Protein 4LKR (pdb70)

Solvent-accessible surface area: 11046 Å² total

Sequence (223 aa):
TAHINAQPTDFAETVIPGDPLRAKYIAETYLTDAVEVTNVRNLGYTGYYQGQRISVGHGGISSVLYGHELINFFGVKRIIRIGSLGATQQHVERDVILAQAAGTDSPTNAKRSSGYHATSATFSLLHKAYTKANEKGISVKVGNVFSGDLYYDPDEDIPALERFGVLGIDEVAGLYGLAHQQGIESLAILTVSDHCLTGEETTAQERQLSFNNIELALETALN

CATH classification: 3.40.50.1580

Foldseek 3Di:
DQAWQADQAFFDLEEEEADQVVQVVCQVPAFAPWDFGGARVHTKTWGDHPRHIYMYHLNQLVSLVVVVCCVPRRVHFEYEYEYAFAFLEPPDDLEKEWAQWEEEPDCVLCVLVVNDDTFGADVLLSVQLVVVCVVVVRHYDYYYEYEYRDPPDPDPPSVVCNVVPHGGYHSPSSNRSSCVSSVHGYIYMYHYPAHPVPRDDDDVVSVVSSVVSSVSVVSSPDD

Radius of gyration: 16.71 Å; Cα contacts (8 Å, |Δi|>4): 478; chains: 1; bounding box: 38×43×44 Å

Structure (mmCIF, N/CA/C/O backbone):
data_4LKR
#
_entry.id   4LKR
#
_cell.length_a   153.641
_cell.length_b   153.641
_cell.length_c   52.704
_cell.angle_alpha   90.000
_cell.angle_beta   90.000
_cell.angle_gamma   120.000
#
_symmetry.space_group_name_H-M   'P 63 2 2'
#
loop_
_entity.id
_entity.type
_entity.pdbx_description
1 polymer 'Purine nucleoside phosphorylase DeoD-type'
2 water water
#
loop_
_atom_site.group_PDB
_atom_site.id
_atom_site.type_symbol
_atom_site.label_atom_id
_atom_site.label_alt_id
_atom_site.label_comp_id
_atom_site.label_asym_id
_atom_site.label_entity_id
_atom_site.label_seq_id
_atom_site.pdbx_PDB_ins_code
_atom_site.Cartn_x
_atom_site.Cartn_y
_atom_site.Cartn_z
_atom_site.occupancy
_atom_site.B_iso_or_equiv
_atom_site.auth_seq_id
_atom_site.auth_comp_id
_atom_site.auth_asym_id
_atom_site.auth_atom_id
_atom_site.pdbx_PDB_model_num
ATOM 1 N N . THR A 1 24 ? -0.388 118.060 -30.454 1.00 122.45 2 THR A N 1
ATOM 2 C CA . THR A 1 24 ? 0.415 118.436 -29.248 1.00 112.23 2 THR A CA 1
ATOM 3 C C . THR A 1 24 ? -0.329 119.444 -28.351 1.00 99.44 2 THR A C 1
ATOM 4 O O . THR A 1 24 ? 0.168 120.533 -28.058 1.00 101.40 2 THR A O 1
ATOM 8 N N . ALA A 1 25 ? -1.519 119.057 -27.902 1.00 89.50 3 ALA A N 1
ATOM 9 C CA . ALA A 1 25 ? -2.410 119.966 -27.177 1.00 79.73 3 ALA A CA 1
ATOM 10 C C . ALA A 1 25 ? -1.882 120.394 -25.798 1.00 70.66 3 ALA A C 1
ATOM 11 O O . ALA A 1 25 ? -2.567 121.119 -25.064 1.00 73.96 3 ALA A O 1
ATOM 13 N N . HIS A 1 26 ? -0.670 119.968 -25.448 1.00 54.76 4 HIS A N 1
ATOM 14 C CA . HIS A 1 26 ? -0.208 120.132 -24.069 1.00 44.22 4 HIS A CA 1
ATOM 15 C C . HIS A 1 26 ? 0.966 121.070 -23.917 1.00 40.15 4 HIS A C 1
ATOM 16 O O . HIS A 1 26 ? 1.286 121.498 -22.805 1.00 35.73 4 HIS A O 1
ATOM 23 N N . ILE A 1 27 ? 1.608 121.385 -25.040 1.00 39.23 5 ILE A N 1
ATOM 24 C CA . ILE A 1 27 ? 2.698 122.350 -25.054 1.00 38.53 5 ILE A CA 1
ATOM 25 C C . ILE A 1 27 ? 2.382 123.344 -26.160 1.00 40.41 5 ILE A C 1
ATOM 26 O O . ILE A 1 27 ? 2.153 122.939 -27.292 1.00 44.00 5 ILE A O 1
ATOM 31 N N . ASN A 1 28 ? 2.329 124.634 -25.831 1.00 39.72 6 ASN A N 1
ATOM 32 C CA . ASN A 1 28 ? 2.030 125.654 -26.839 1.00 38.16 6 ASN A CA 1
ATOM 33 C C . ASN A 1 28 ? 3.256 126.454 -27.250 1.00 38.34 6 ASN A C 1
ATOM 34 O O . ASN A 1 28 ? 3.177 127.650 -27.452 1.00 39.89 6 ASN A O 1
ATOM 39 N N . ALA A 1 29 ? 4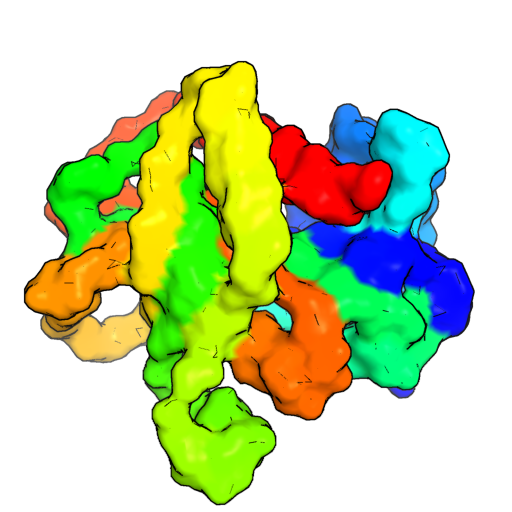.396 125.782 -27.362 1.00 37.97 7 ALA A N 1
ATOM 40 C CA . ALA A 1 29 ? 5.575 126.383 -27.969 1.00 35.56 7 ALA A CA 1
ATOM 41 C C . ALA A 1 29 ? 5.553 126.184 -29.491 1.00 36.91 7 ALA A C 1
ATOM 42 O O . ALA A 1 29 ? 4.725 125.443 -30.015 1.00 37.00 7 ALA A O 1
ATOM 44 N N . GLN A 1 30 ? 6.466 126.873 -30.170 1.00 38.24 8 GLN A N 1
ATOM 45 C CA . GLN A 1 30 ? 6.804 126.646 -31.559 1.00 42.94 8 GLN A CA 1
ATOM 46 C C . GLN A 1 30 ? 7.786 125.482 -31.599 1.00 41.95 8 GLN A C 1
ATOM 47 O O . GLN A 1 30 ? 8.506 125.274 -30.623 1.00 40.13 8 GLN A O 1
ATOM 53 N N . PRO A 1 31 ? 7.838 124.738 -32.726 1.00 41.85 9 PRO A N 1
ATOM 54 C CA . PRO A 1 31 ? 8.677 123.543 -32.888 1.00 41.13 9 PRO A CA 1
ATOM 55 C C . PRO A 1 31 ? 10.156 123.700 -32.498 1.00 41.37 9 PRO A C 1
ATOM 56 O O . PRO A 1 31 ? 10.728 122.778 -31.919 1.00 43.63 9 PRO A O 1
ATOM 60 N N . THR A 1 32 ? 10.762 124.845 -32.797 1.00 37.88 10 THR A N 1
ATOM 61 C CA . THR A 1 32 ? 12.165 125.101 -32.460 1.00 36.27 10 THR A CA 1
ATOM 62 C C . THR A 1 32 ? 12.395 125.741 -31.065 1.00 38.26 10 THR A C 1
ATOM 63 O O . THR A 1 32 ? 13.522 126.070 -30.720 1.00 42.01 10 THR A O 1
ATOM 67 N N . ASP A 1 33 ? 11.356 125.899 -30.251 1.00 36.69 11 ASP A N 1
ATOM 68 C CA . ASP A 1 33 ? 11.475 126.680 -29.008 1.00 38.21 11 ASP A CA 1
ATOM 69 C C . ASP A 1 33 ? 12.252 126.045 -27.848 1.00 39.13 11 ASP A C 1
ATOM 70 O O . ASP A 1 33 ? 12.495 126.710 -26.841 1.00 38.79 11 ASP A O 1
ATOM 75 N N . PHE A 1 34 ? 12.626 124.773 -27.972 1.00 38.20 12 PHE A N 1
ATOM 76 C CA . PHE A 1 34 ? 13.336 124.087 -26.899 1.00 36.97 12 PHE A CA 1
ATOM 77 C C . PHE A 1 34 ? 14.786 123.797 -27.243 1.00 36.91 12 PHE A C 1
ATOM 78 O O . PHE A 1 34 ? 15.119 123.559 -28.409 1.00 37.56 12 PHE A O 1
ATOM 86 N N . ALA A 1 35 ? 15.643 123.820 -26.222 1.00 36.03 13 ALA A N 1
ATOM 87 C CA . ALA A 1 35 ? 17.014 123.329 -26.357 1.00 36.42 13 ALA A CA 1
ATOM 88 C C . ALA A 1 35 ? 16.978 121.804 -26.436 1.00 38.44 13 ALA A C 1
ATOM 89 O O . ALA A 1 35 ? 15.950 121.195 -26.145 1.00 38.28 13 ALA A O 1
ATOM 91 N N . GLU A 1 36 ? 18.080 121.178 -26.840 1.00 40.27 14 GLU A N 1
ATOM 92 C CA . GLU A 1 36 ? 18.110 119.721 -26.938 1.00 40.67 14 GLU A CA 1
ATOM 93 C C . GLU A 1 36 ? 18.094 119.037 -25.578 1.00 37.75 14 GLU A C 1
ATOM 94 O O . GLU A 1 36 ? 17.713 117.870 -25.466 1.00 37.57 14 GLU A O 1
ATOM 100 N N . THR A 1 37 ? 18.493 119.767 -24.545 1.00 35.46 15 THR A N 1
ATOM 101 C CA . THR A 1 37 ? 18.323 119.290 -23.194 1.00 35.20 15 THR A CA 1
ATOM 102 C C . THR A 1 37 ? 17.229 120.106 -22.520 1.00 36.94 15 THR A C 1
ATOM 103 O O . THR A 1 37 ? 17.172 121.335 -22.668 1.00 39.59 15 THR A O 1
ATOM 107 N N . VAL A 1 38 ? 16.362 119.411 -21.793 1.00 33.92 16 VAL A N 1
ATOM 108 C CA . VAL A 1 38 ? 15.397 120.061 -20.922 1.00 33.50 16 VAL A CA 1
ATOM 109 C C . VAL A 1 38 ? 15.550 119.558 -19.489 1.00 34.63 16 VAL A C 1
ATOM 110 O O . VAL A 1 38 ? 15.477 118.347 -19.215 1.00 34.69 16 VAL A O 1
ATOM 114 N N . ILE A 1 39 ? 15.777 120.495 -18.581 1.00 34.35 17 ILE A N 1
ATOM 115 C CA . ILE A 1 39 ? 15.793 120.189 -17.171 1.00 35.32 17 ILE A CA 1
ATOM 116 C C . ILE A 1 39 ? 14.349 120.301 -16.680 1.00 37.90 17 ILE A C 1
ATOM 117 O O . ILE A 1 39 ? 13.635 121.236 -17.050 1.00 38.84 17 ILE A O 1
ATOM 130 N N . PRO A 1 41 ? 11.846 120.025 -13.325 1.00 35.26 19 PRO A N 1
ATOM 131 C CA . PRO A 1 41 ? 11.291 119.735 -12.002 1.00 35.10 19 PRO A CA 1
ATOM 132 C C . PRO A 1 41 ? 9.811 119.371 -12.166 1.00 35.31 19 PRO A C 1
ATOM 133 O O . PRO A 1 41 ? 9.253 119.473 -13.294 1.00 33.44 19 PRO A O 1
ATOM 137 N N . GLY A 1 42 ? 9.181 118.958 -11.068 1.00 31.38 20 GLY A N 1
ATOM 138 C CA . GLY A 1 42 ? 7.764 118.619 -11.093 1.00 32.64 20 GLY A CA 1
ATOM 139 C C . GLY A 1 42 ? 6.924 119.878 -11.122 1.00 35.53 20 GLY A C 1
ATOM 140 O O . GLY A 1 42 ? 5.969 119.996 -11.890 1.00 38.68 20 GLY A O 1
ATOM 141 N N . ASP A 1 43 ? 7.323 120.823 -10.283 1.00 36.30 21 ASP A N 1
ATOM 142 C CA . ASP A 1 43 ? 6.642 122.078 -10.061 1.00 36.14 21 ASP A CA 1
ATOM 143 C C . ASP A 1 43 ? 6.995 123.119 -11.150 1.00 35.40 21 ASP A C 1
ATOM 144 O O . ASP A 1 43 ? 8.157 123.494 -11.293 1.00 35.17 21 ASP A O 1
ATOM 149 N N . PRO A 1 44 ? 5.997 123.591 -11.918 1.00 34.05 22 PRO A N 1
ATOM 150 C CA . PRO A 1 44 ? 6.299 124.610 -12.936 1.00 34.42 22 PRO A CA 1
ATOM 151 C C . PRO A 1 44 ? 6.835 125.925 -12.327 1.00 36.47 22 PRO A C 1
ATOM 152 O O . PRO A 1 44 ? 7.635 126.621 -12.959 1.00 36.12 22 PRO A O 1
ATOM 156 N N . LEU A 1 45 ? 6.402 126.253 -11.110 1.00 37.70 23 LEU A N 1
ATOM 157 C CA . LEU A 1 45 ? 6.902 127.428 -10.395 1.00 37.63 23 LEU A CA 1
ATOM 158 C C . LEU A 1 45 ? 8.395 127.286 -10.032 1.00 38.91 23 LEU A C 1
ATOM 159 O O . LEU A 1 45 ? 9.118 128.280 -9.905 1.00 40.74 23 LEU A O 1
ATOM 164 N N . ARG A 1 46 ? 8.856 126.048 -9.889 1.00 38.37 24 ARG A N 1
ATOM 165 C CA . ARG A 1 46 ? 10.278 125.771 -9.732 1.00 39.05 24 ARG A CA 1
ATOM 166 C C . ARG A 1 46 ? 11.044 126.043 -11.030 1.00 38.62 24 ARG A C 1
ATOM 167 O O . ARG A 1 46 ? 12.145 126.608 -10.998 1.00 41.20 24 ARG A O 1
ATOM 175 N N . ALA A 1 47 ? 10.467 125.644 -12.164 1.00 34.76 25 ALA A N 1
ATOM 176 C CA . ALA A 1 47 ? 11.061 125.939 -13.468 1.00 34.41 25 ALA A CA 1
ATOM 177 C C . ALA A 1 47 ? 11.168 127.452 -13.664 1.00 37.30 25 ALA A C 1
ATOM 178 O O . ALA A 1 47 ? 12.224 127.976 -14.048 1.00 39.98 25 ALA A O 1
ATOM 180 N N . LYS A 1 48 ? 10.087 128.164 -13.362 1.00 37.44 26 LYS A N 1
ATOM 181 C CA . LYS A 1 48 ? 10.107 129.622 -13.423 1.00 38.72 26 LYS A CA 1
ATOM 182 C C . LYS A 1 48 ? 11.256 130.210 -12.604 1.00 41.09 26 LYS A C 1
ATOM 183 O O . LYS A 1 48 ? 12.065 130.995 -13.118 1.00 42.22 26 LYS A O 1
ATOM 189 N N . TYR A 1 49 ? 11.324 129.808 -11.336 1.00 39.89 27 TYR A N 1
ATOM 190 C CA . TYR A 1 49 ? 12.357 130.273 -10.425 1.00 38.37 27 TYR A CA 1
ATOM 191 C C . TYR A 1 49 ? 13.747 130.018 -10.984 1.00 37.47 27 TYR A C 1
ATOM 192 O O . TYR A 1 49 ? 14.592 130.901 -10.946 1.00 39.31 27 TYR A O 1
ATOM 201 N N . ILE A 1 50 ? 13.979 128.818 -11.508 1.00 36.45 28 ILE A N 1
ATOM 202 C CA . ILE A 1 50 ? 15.284 128.471 -12.103 1.00 36.89 28 ILE A CA 1
ATOM 203 C C . ILE A 1 50 ? 15.614 129.344 -13.314 1.00 38.57 28 ILE A C 1
ATOM 204 O O . ILE A 1 50 ? 16.755 129.795 -13.471 1.00 39.38 28 ILE A O 1
ATOM 209 N N . ALA A 1 51 ? 14.605 129.585 -14.152 1.00 39.22 29 ALA A N 1
ATOM 210 C CA . ALA A 1 51 ? 14.753 130.409 -15.345 1.00 40.39 29 ALA A CA 1
ATOM 211 C C . ALA A 1 51 ? 15.122 131.860 -15.000 1.00 43.31 29 ALA A C 1
ATOM 212 O O . ALA A 1 51 ? 15.947 132.474 -15.682 1.00 45.42 29 ALA A O 1
ATOM 214 N N . GLU A 1 52 ? 14.510 132.401 -13.950 1.00 43.11 30 GLU A N 1
ATOM 215 C CA . GLU A 1 52 ? 14.829 133.750 -13.494 1.00 46.14 30 GLU A CA 1
ATOM 216 C C . GLU A 1 52 ? 16.120 133.816 -12.700 1.00 46.77 30 GLU A C 1
ATOM 217 O O . GLU A 1 52 ? 16.847 134.788 -12.811 1.00 50.82 30 GLU A O 1
ATOM 223 N N . THR A 1 53 ? 16.422 132.790 -11.911 1.00 43.37 31 THR A N 1
ATOM 224 C CA . THR A 1 53 ? 17.600 132.851 -11.044 1.00 44.69 31 THR A CA 1
ATOM 225 C C . THR A 1 53 ? 18.912 132.387 -11.684 1.00 46.47 31 THR A C 1
ATOM 226 O O . THR A 1 53 ? 19.962 132.949 -11.386 1.00 49.55 31 THR A O 1
ATOM 230 N N . TYR A 1 54 ? 18.866 131.380 -12.555 1.00 45.04 32 TYR A N 1
ATOM 231 C CA . TYR A 1 54 ? 20.093 130.771 -13.062 1.00 43.08 32 TYR A CA 1
ATOM 232 C C . TYR A 1 54 ? 20.342 130.976 -14.537 1.00 43.68 32 TYR A C 1
ATOM 233 O O . TYR A 1 54 ? 21.469 130.837 -14.994 1.00 45.99 32 TYR A O 1
ATOM 242 N N . LEU A 1 55 ? 19.295 131.257 -15.296 1.00 43.65 33 LEU A N 1
ATOM 243 C CA . LEU A 1 55 ? 19.449 131.343 -16.741 1.00 43.45 33 LEU A CA 1
ATOM 244 C C . LEU A 1 55 ? 19.629 132.778 -17.174 1.00 42.28 33 LEU A C 1
ATOM 245 O O . LEU A 1 55 ? 19.130 133.687 -16.526 1.00 39.64 33 LEU A O 1
ATOM 250 N N . THR A 1 56 ? 20.373 132.968 -18.262 1.00 44.30 34 THR A N 1
ATOM 251 C CA . THR A 1 56 ? 20.483 134.266 -18.917 1.00 43.21 34 THR A CA 1
ATOM 252 C C . THR A 1 56 ? 19.437 134.326 -20.014 1.00 43.74 34 THR A C 1
ATOM 253 O O . THR A 1 56 ? 19.338 133.415 -20.843 1.00 45.53 34 THR A O 1
ATOM 257 N N . ASP A 1 57 ? 18.656 135.395 -20.014 1.00 44.15 35 ASP A N 1
ATOM 258 C CA . ASP A 1 57 ? 17.724 135.671 -21.110 1.00 45.86 35 ASP A CA 1
ATOM 259 C C . ASP A 1 57 ? 16.687 134.567 -21.296 1.00 44.45 35 ASP A C 1
ATOM 260 O O . ASP A 1 57 ? 16.336 134.233 -22.433 1.00 43.86 35 ASP A O 1
ATOM 265 N N . ALA A 1 58 ? 16.206 133.997 -20.188 1.00 42.00 36 ALA A N 1
ATOM 266 C CA . ALA A 1 58 ? 15.166 132.972 -20.264 1.00 41.73 36 ALA A CA 1
ATOM 267 C C . ALA A 1 58 ? 13.896 133.569 -20.870 1.00 42.57 36 ALA A C 1
ATOM 268 O O . ALA A 1 58 ? 13.515 134.685 -20.561 1.00 42.82 36 ALA A O 1
ATOM 270 N N . VAL A 1 59 ? 13.264 132.829 -21.765 1.00 43.22 37 VAL A N 1
ATOM 271 C CA . VAL A 1 59 ? 11.963 133.217 -22.296 1.00 41.66 37 VAL A CA 1
ATOM 272 C C . VAL A 1 59 ? 10.975 132.100 -21.978 1.00 41.01 37 VAL A C 1
ATOM 273 O O . VAL A 1 59 ? 11.287 130.911 -22.183 1.00 42.94 37 VAL A O 1
ATOM 277 N N . GLU A 1 60 ? 9.806 132.476 -21.457 1.00 37.69 38 GLU A N 1
ATOM 278 C CA . GLU A 1 60 ? 8.700 131.542 -21.293 1.00 38.00 38 GLU A CA 1
ATOM 279 C C . GLU A 1 60 ? 8.232 131.090 -22.673 1.00 38.48 38 GLU A C 1
ATOM 280 O O . GLU A 1 60 ? 7.842 131.916 -23.483 1.00 38.93 38 GLU A O 1
ATOM 286 N N . VAL A 1 61 ? 8.302 129.790 -22.949 1.00 38.48 39 VAL A N 1
ATOM 287 C CA . VAL A 1 61 ? 7.922 129.263 -24.269 1.00 37.68 39 VAL A CA 1
ATOM 288 C C . VAL A 1 61 ? 6.624 128.454 -24.241 1.00 37.76 39 VAL A C 1
ATOM 289 O O . VAL A 1 61 ? 6.036 128.197 -25.280 1.00 38.15 39 VAL A O 1
ATOM 293 N N . THR A 1 62 ? 6.183 128.035 -23.059 1.00 38.08 40 THR A N 1
ATOM 294 C CA . THR A 1 62 ? 4.946 127.273 -22.972 1.00 38.24 40 THR A CA 1
ATOM 295 C C . THR A 1 62 ? 4.264 127.531 -21.644 1.00 37.83 40 THR A C 1
ATOM 296 O O . THR A 1 62 ? 4.937 127.699 -20.625 1.00 38.49 40 THR A O 1
ATOM 300 N N . ASN A 1 63 ? 2.933 127.585 -21.666 1.00 37.95 41 ASN A N 1
ATOM 301 C CA . ASN A 1 63 ? 2.157 127.760 -20.436 1.00 39.97 41 ASN A CA 1
ATOM 302 C C . ASN A 1 63 ? 0.776 127.1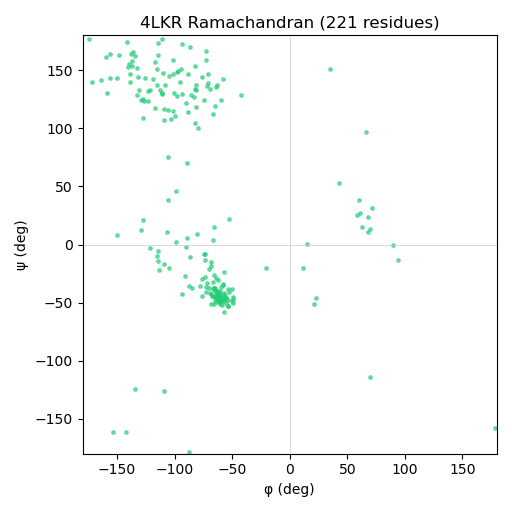19 -20.446 1.00 39.66 41 ASN A C 1
ATOM 303 O O . ASN A 1 63 ? -0.000 127.343 -19.517 1.00 36.24 41 ASN A O 1
ATOM 308 N N . VAL A 1 64 ? 0.464 126.334 -21.485 1.00 41.24 42 VAL A N 1
ATOM 309 C CA . VAL A 1 64 ? -0.743 125.496 -21.468 1.00 41.17 42 VAL A CA 1
ATOM 310 C C . VAL A 1 64 ? -0.919 124.828 -20.089 1.00 40.18 42 VAL A C 1
ATOM 311 O O . VAL A 1 64 ? 0.014 124.198 -19.557 1.00 37.27 42 VAL A O 1
ATOM 315 N N . ARG A 1 65 ? -2.121 124.988 -19.528 1.00 38.52 43 ARG A N 1
ATOM 316 C CA . ARG A 1 65 ? -2.526 124.335 -18.293 1.00 38.62 43 ARG A CA 1
ATOM 317 C C . ARG A 1 65 ? -1.657 124.728 -17.117 1.00 37.37 43 ARG A C 1
ATOM 318 O O . ARG A 1 65 ? -1.523 123.948 -16.184 1.00 36.84 43 ARG A O 1
ATOM 326 N N . ASN A 1 66 ? -1.071 125.927 -17.178 1.00 36.86 44 ASN A N 1
ATOM 327 C CA . ASN A 1 66 ? -0.186 126.431 -16.138 1.00 38.59 44 ASN A CA 1
ATOM 328 C C . ASN A 1 66 ? 1.129 125.652 -16.002 1.00 38.42 44 ASN A C 1
ATOM 329 O O . ASN A 1 66 ? 1.854 125.844 -15.027 1.00 40.49 44 ASN A O 1
ATOM 342 N N . LEU A 1 68 ? 4.468 125.616 -16.932 1.00 39.24 46 LEU A N 1
ATOM 343 C CA . LEU A 1 68 ? 5.384 126.603 -17.503 1.00 39.79 46 LEU A CA 1
ATOM 344 C C . LEU A 1 68 ? 6.728 125.986 -17.908 1.00 40.77 46 LEU A C 1
ATOM 345 O O . LEU A 1 68 ? 7.274 125.128 -17.195 1.00 41.14 46 LEU A O 1
ATOM 350 N N . GLY A 1 69 ? 7.244 126.436 -19.053 1.00 36.82 47 GLY A N 1
ATOM 351 C CA . GLY A 1 69 ? 8.557 126.051 -19.535 1.00 34.94 47 GLY A CA 1
ATOM 352 C C . GLY A 1 69 ? 9.278 127.224 -20.168 1.00 35.96 47 GLY A C 1
ATOM 353 O O . GLY A 1 69 ? 8.646 128.136 -20.707 1.00 37.77 47 GLY A O 1
ATOM 354 N N . TYR A 1 70 ? 10.609 127.170 -20.129 1.00 36.07 48 TYR A N 1
ATOM 355 C CA . TYR A 1 70 ? 11.489 128.293 -20.483 1.00 35.60 48 TYR A CA 1
ATOM 356 C C . TYR A 1 70 ? 12.673 127.839 -21.327 1.00 35.16 48 TYR A C 1
ATOM 357 O O . TYR A 1 70 ? 13.093 126.697 -21.249 1.00 35.96 48 TYR A O 1
ATOM 366 N N . THR A 1 71 ? 13.202 128.748 -22.133 1.00 35.80 49 THR A N 1
ATOM 367 C CA . THR A 1 71 ? 14.435 128.515 -22.881 1.00 36.42 49 THR A CA 1
ATOM 368 C C . THR A 1 71 ? 15.337 129.723 -22.699 1.00 38.64 4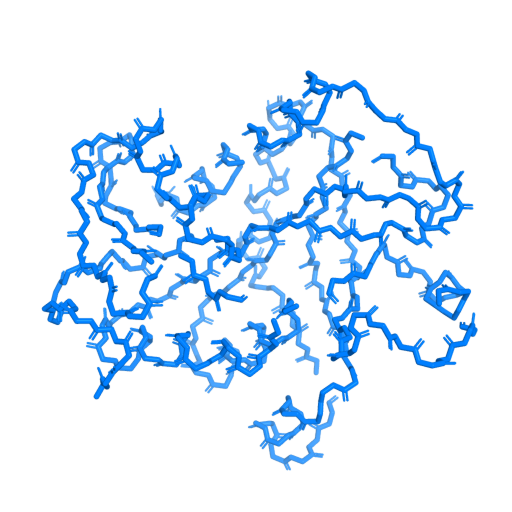9 THR A C 1
ATOM 369 O O . THR A 1 71 ? 14.904 130.869 -22.853 1.00 37.40 49 THR A O 1
ATOM 373 N N . GLY A 1 72 ? 16.581 129.451 -22.312 1.00 40.91 50 GLY A N 1
ATOM 374 C CA . GLY A 1 72 ? 17.533 130.490 -21.964 1.00 41.75 50 GLY A CA 1
ATOM 375 C C . GLY A 1 72 ? 18.944 130.021 -22.193 1.00 44.00 50 GLY A C 1
ATOM 376 O O . GLY A 1 72 ? 19.186 129.056 -22.930 1.00 45.51 50 GLY A O 1
ATOM 377 N N . TYR A 1 73 ? 19.885 130.714 -21.569 1.00 44.29 51 TYR A N 1
ATOM 378 C CA . TYR A 1 73 ? 21.274 130.345 -21.690 1.00 43.15 51 TYR A CA 1
ATOM 379 C C . TYR A 1 73 ? 21.917 130.141 -20.340 1.00 44.41 51 TYR A C 1
ATOM 380 O O . TYR A 1 73 ? 21.582 130.819 -19.354 1.00 45.31 51 TYR A O 1
ATOM 389 N N . TYR A 1 74 ? 22.802 129.154 -20.301 1.00 44.40 52 TYR A N 1
ATOM 390 C CA . TYR A 1 74 ? 23.694 128.956 -19.191 1.00 45.49 52 TYR A CA 1
ATOM 391 C C . TYR A 1 74 ? 25.109 128.874 -19.727 1.00 48.96 52 TYR A C 1
ATOM 392 O O . TYR A 1 74 ? 25.409 128.062 -20.616 1.00 47.45 52 TYR A O 1
ATOM 401 N N . GLN A 1 75 ? 25.972 129.728 -19.185 1.00 53.28 53 GLN A N 1
ATOM 402 C CA . GLN A 1 75 ? 27.364 129.815 -19.612 1.00 56.87 53 GLN A CA 1
ATOM 403 C C . GLN A 1 75 ? 27.455 129.761 -21.124 1.00 54.24 53 GLN A C 1
ATOM 404 O O . GLN A 1 75 ? 28.167 128.921 -21.684 1.00 54.80 53 GLN A O 1
ATOM 410 N N . GLY A 1 76 ? 26.690 130.644 -21.766 1.00 51.67 54 GLY A N 1
ATOM 411 C CA . GLY A 1 76 ? 26.678 130.780 -23.218 1.00 49.46 54 GLY A CA 1
ATOM 412 C C . GLY A 1 76 ? 26.089 129.625 -24.004 1.00 50.75 54 GLY A C 1
ATOM 413 O O . GLY A 1 76 ? 26.229 129.589 -25.224 1.00 53.81 54 GLY A O 1
ATOM 414 N N . GLN A 1 77 ? 25.431 128.680 -23.331 1.00 48.32 55 GLN A N 1
ATOM 415 C CA . GLN A 1 77 ? 24.806 127.555 -24.032 1.00 49.02 55 GLN A CA 1
ATOM 416 C C . GLN A 1 77 ? 23.289 127.498 -23.825 1.00 48.06 55 GLN A C 1
ATOM 417 O O . GLN A 1 77 ? 22.795 127.767 -22.719 1.00 47.11 55 GLN A O 1
ATOM 423 N N . ARG A 1 78 ? 22.566 127.129 -24.885 1.00 44.80 56 ARG A N 1
ATOM 424 C CA . ARG A 1 78 ? 21.105 127.056 -24.847 1.00 44.00 56 ARG A CA 1
ATOM 425 C C . ARG A 1 78 ? 20.585 125.879 -24.018 1.00 44.19 56 ARG A C 1
ATOM 426 O O . ARG A 1 78 ? 21.082 124.757 -24.130 1.00 43.71 56 ARG A O 1
ATOM 434 N N . ILE A 1 79 ? 19.564 126.140 -23.206 1.00 42.79 57 ILE A N 1
ATOM 435 C CA . ILE A 1 79 ? 19.068 125.149 -22.252 1.00 40.06 57 ILE A CA 1
ATOM 436 C C . ILE A 1 79 ? 17.615 125.467 -21.921 1.00 39.29 57 ILE A C 1
ATOM 437 O O . ILE A 1 79 ? 17.256 126.635 -21.842 1.00 40.28 57 ILE A O 1
ATOM 442 N N . SER A 1 80 ? 16.778 124.441 -21.745 1.00 37.66 58 SER A N 1
ATOM 443 C CA . SER A 1 80 ? 15.372 124.657 -21.365 1.00 35.31 58 SER A CA 1
ATOM 444 C C . SER A 1 80 ? 15.049 124.085 -19.988 1.00 35.05 58 SER A C 1
ATOM 445 O O . SER A 1 80 ? 15.686 123.140 -19.545 1.00 35.71 58 SER A O 1
ATOM 448 N N . VAL A 1 81 ? 14.080 124.677 -19.300 1.00 34.97 59 VAL A N 1
ATOM 449 C CA . VAL A 1 81 ? 13.617 124.151 -18.020 1.00 35.61 59 VAL A CA 1
ATOM 450 C C . VAL A 1 81 ? 12.085 124.225 -17.987 1.00 37.81 59 VAL A C 1
ATOM 451 O O . VAL A 1 81 ? 11.503 125.249 -18.335 1.00 38.78 59 VAL A O 1
ATOM 463 N N . GLY A 1 83 ? 8.362 122.451 -15.992 1.00 36.01 61 GLY A N 1
ATOM 464 C CA . GLY A 1 83 ? 7.604 121.574 -15.100 1.00 36.03 61 GLY A CA 1
ATOM 465 C C . GLY A 1 83 ? 7.050 120.352 -15.831 1.00 38.45 61 GLY A C 1
ATOM 466 O O . GLY A 1 83 ? 6.747 120.404 -17.038 1.00 38.31 61 GLY A O 1
ATOM 467 N N . HIS A 1 84 ? 6.937 119.241 -15.104 1.00 39.18 62 HIS A N 1
ATOM 468 C CA . HIS A 1 84 ? 6.392 118.010 -15.674 1.00 36.73 62 HIS A CA 1
ATOM 469 C C . HIS A 1 84 ? 5.163 117.500 -14.916 1.00 35.76 62 HIS A C 1
ATOM 470 O O . HIS A 1 84 ? 4.554 116.496 -15.307 1.00 36.55 62 HIS A O 1
ATOM 477 N N . GLY A 1 85 ? 4.804 118.198 -13.837 1.00 36.64 63 GLY A N 1
ATOM 478 C CA . GLY A 1 85 ? 3.642 117.842 -13.002 1.00 35.04 63 GLY A CA 1
ATOM 479 C C . GLY A 1 85 ? 3.866 116.568 -12.219 1.00 34.03 63 GLY A C 1
ATOM 480 O O . GLY A 1 85 ? 4.980 116.056 -12.149 1.00 32.85 63 GLY A O 1
ATOM 489 N N . GLY A 1 87 ? 3.421 112.612 -10.951 1.00 34.33 65 GLY A N 1
ATOM 490 C CA . GLY A 1 87 ? 3.140 111.257 -11.395 1.00 32.86 65 GLY A CA 1
ATOM 491 C C . GLY A 1 87 ? 3.697 110.937 -12.768 1.00 33.17 65 GLY A C 1
ATOM 492 O O . GLY A 1 87 ? 3.848 111.824 -13.641 1.00 30.50 65 GLY A O 1
ATOM 493 N N . ILE A 1 88 ? 4.001 109.653 -12.952 1.00 33.57 66 ILE A N 1
ATOM 494 C CA . ILE A 1 88 ? 4.561 109.148 -14.202 1.00 33.60 66 ILE A CA 1
ATOM 495 C C . ILE A 1 88 ? 3.697 109.524 -15.428 1.00 33.20 66 ILE A C 1
ATOM 496 O O . ILE A 1 88 ? 4.232 110.016 -16.435 1.00 32.78 66 ILE A O 1
ATOM 501 N N . SER A 1 89 ? 2.379 109.309 -15.329 1.00 32.17 67 SER A N 1
ATOM 502 C CA . SER A 1 89 ? 1.440 109.660 -16.407 1.00 33.20 67 SER A CA 1
ATOM 503 C C . SER A 1 89 ? 1.631 111.089 -16.921 1.00 35.18 67 SER A C 1
ATOM 504 O O . SER A 1 89 ? 1.665 111.320 -18.128 1.00 37.25 67 SER A O 1
ATOM 507 N N . SER A 1 90 ? 1.769 112.034 -15.993 1.00 35.48 68 SER A N 1
ATOM 508 C CA . SER A 1 90 ? 2.015 113.436 -16.304 1.00 34.24 68 SER A CA 1
ATOM 509 C C . SER A 1 90 ? 3.389 113.610 -16.955 1.00 34.27 68 SER A C 1
ATOM 510 O O . SER A 1 90 ? 3.507 114.182 -18.050 1.00 35.96 68 SER A O 1
ATOM 521 N N . VAL A 1 92 ? 5.601 111.524 -18.371 1.00 30.67 70 VAL A N 1
ATOM 522 C CA . VAL A 1 92 ? 5.895 110.853 -19.645 1.00 30.92 70 VAL A CA 1
ATOM 523 C C . VAL A 1 92 ? 5.065 111.364 -20.823 1.00 33.80 70 VAL A C 1
ATOM 524 O O . VAL A 1 92 ? 5.439 111.172 -21.983 1.00 36.30 70 VAL A O 1
ATOM 528 N N . LEU A 1 93 ? 3.937 111.998 -20.523 1.00 33.70 71 LEU A N 1
ATOM 529 C CA . LEU A 1 93 ? 3.139 112.654 -21.542 1.00 33.05 71 LEU A CA 1
ATOM 530 C C . LEU A 1 93 ? 3.899 113.869 -22.070 1.00 36.10 71 LEU A C 1
ATOM 531 O O . LEU A 1 93 ? 4.064 114.035 -23.298 1.00 37.57 71 LEU A O 1
ATOM 536 N N . TYR A 1 94 ? 4.361 114.717 -21.145 1.00 35.01 72 TYR A N 1
ATOM 537 C CA . TYR A 1 94 ? 5.166 115.882 -21.518 1.00 35.04 72 TYR A CA 1
ATOM 538 C C . TYR A 1 94 ? 6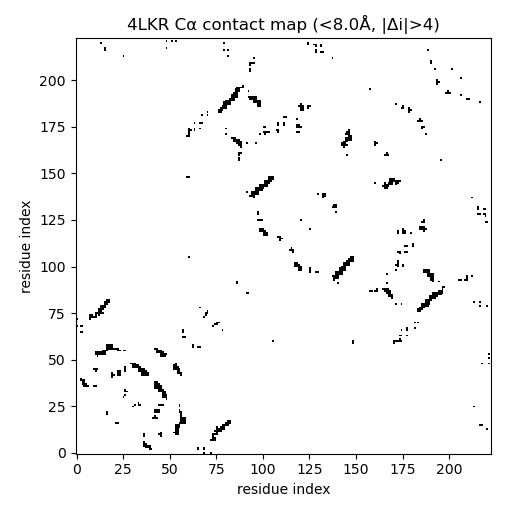.462 115.444 -22.179 1.00 35.35 72 TYR A C 1
ATOM 539 O O . TYR A 1 94 ? 6.853 115.985 -23.237 1.00 35.77 72 TYR A O 1
ATOM 548 N N . GLY A 1 95 ? 7.106 114.448 -21.563 1.00 32.51 73 GLY A N 1
ATOM 549 C CA . GLY A 1 95 ? 8.342 113.905 -22.083 1.00 33.14 73 GLY A CA 1
ATOM 550 C C . GLY A 1 95 ? 8.166 113.435 -23.514 1.00 34.04 73 GLY A C 1
ATOM 551 O O . GLY A 1 95 ? 8.984 113.741 -24.380 1.00 34.53 73 GLY A O 1
ATOM 552 N N . HIS A 1 96 ? 7.085 112.703 -23.768 1.00 34.18 74 HIS A N 1
ATOM 553 C CA . HIS A 1 96 ? 6.844 112.173 -25.098 1.00 33.28 74 HIS A CA 1
ATOM 554 C C . HIS A 1 96 ? 6.693 113.311 -26.113 1.00 32.94 74 HIS A C 1
ATOM 555 O O . HIS A 1 96 ? 7.232 113.227 -27.224 1.00 32.87 74 HIS A O 1
ATOM 562 N N . GLU A 1 97 ? 5.983 114.376 -25.731 1.00 31.61 75 GLU A N 1
ATOM 563 C CA . GLU A 1 97 ? 5.783 115.502 -26.651 1.00 33.40 75 GLU A CA 1
ATOM 564 C C . GLU A 1 97 ? 7.096 116.238 -26.968 1.00 33.78 75 GLU A C 1
ATOM 565 O O . GLU A 1 97 ? 7.385 116.536 -28.141 1.00 32.69 75 GLU A O 1
ATOM 571 N N . LEU A 1 98 ? 7.890 116.498 -25.924 1.00 32.14 76 LEU A N 1
ATOM 572 C CA . LEU A 1 98 ? 9.198 117.125 -26.080 1.00 31.15 76 LEU A CA 1
ATOM 573 C C . LEU A 1 98 ? 10.059 116.359 -27.082 1.00 33.07 76 LEU A C 1
ATOM 574 O O . LEU A 1 98 ? 10.553 116.941 -28.051 1.00 35.36 76 LEU A O 1
ATOM 579 N N . ILE A 1 99 ? 10.206 115.052 -26.862 1.00 32.37 77 ILE A N 1
ATOM 580 C CA . ILE A 1 99 ? 10.994 114.188 -27.741 1.00 32.32 77 ILE A CA 1
ATOM 581 C C . ILE A 1 99 ? 10.448 114.212 -29.177 1.00 34.60 77 ILE A C 1
ATOM 582 O O . ILE A 1 99 ? 11.194 114.394 -30.115 1.00 36.45 77 ILE A O 1
ATOM 587 N N . ASN A 1 100 ? 9.141 114.060 -29.335 1.00 34.65 78 ASN A N 1
ATOM 588 C CA . ASN A 1 100 ? 8.583 113.767 -30.639 1.00 36.95 78 ASN A CA 1
ATOM 589 C C . ASN A 1 100 ? 8.185 114.972 -31.474 1.00 38.56 78 ASN A C 1
ATOM 590 O O . ASN A 1 100 ? 8.195 114.893 -32.701 1.00 39.61 78 ASN A O 1
ATOM 595 N N . PHE A 1 101 ? 7.847 116.080 -30.823 1.00 36.96 79 PHE A N 1
ATOM 596 C CA . PHE A 1 101 ? 7.441 117.286 -31.547 1.00 38.06 79 PHE A CA 1
ATOM 597 C C . PHE A 1 101 ? 8.389 118.452 -31.373 1.00 38.71 79 PHE A C 1
ATOM 598 O O . PHE A 1 101 ? 8.254 119.458 -32.060 1.00 41.51 79 PHE A O 1
ATOM 606 N N . PHE A 1 102 ? 9.337 118.344 -30.451 1.00 38.14 80 PHE A N 1
ATOM 607 C CA . PHE A 1 102 ? 10.169 119.505 -30.132 1.00 37.50 80 PHE A CA 1
ATOM 608 C C . PHE A 1 102 ? 11.643 119.176 -30.167 1.00 38.39 80 PHE A C 1
ATOM 609 O O . PHE A 1 102 ? 12.471 119.967 -29.712 1.00 39.25 80 PHE A O 1
ATOM 617 N N . GLY A 1 103 ? 11.950 118.001 -30.715 1.00 38.68 81 GLY A N 1
ATOM 618 C CA . GLY A 1 103 ? 13.316 117.616 -31.076 1.00 37.75 81 GLY A CA 1
ATOM 619 C C . GLY A 1 103 ? 14.247 117.353 -29.918 1.00 35.54 81 GLY A C 1
ATOM 620 O O . GLY A 1 103 ? 15.445 117.259 -30.110 1.00 36.71 81 GLY A O 1
ATOM 621 N N . VAL A 1 104 ? 13.689 117.226 -28.719 1.00 34.86 82 VAL A N 1
ATOM 622 C CA . VAL A 1 104 ? 14.469 117.109 -27.472 1.00 33.93 82 VAL A CA 1
ATOM 623 C C . VAL A 1 104 ? 15.226 115.783 -27.360 1.00 34.39 82 VAL A C 1
ATOM 624 O O . VAL A 1 104 ? 14.662 114.723 -27.610 1.00 35.57 82 VAL A O 1
ATOM 628 N N . LYS A 1 105 ? 16.498 115.851 -26.977 1.00 34.47 83 LYS A N 1
ATOM 629 C CA . LYS A 1 105 ? 17.370 114.677 -26.986 1.00 35.08 83 LYS A CA 1
ATOM 630 C C . LYS A 1 105 ? 17.838 114.230 -25.613 1.00 34.09 83 LYS A C 1
ATOM 631 O O . LYS A 1 105 ? 18.460 113.171 -25.479 1.00 34.03 83 LYS A O 1
ATOM 637 N N . ARG A 1 106 ? 17.506 115.015 -24.593 1.00 32.90 84 ARG A N 1
ATOM 638 C CA . ARG A 1 106 ? 17.981 114.751 -23.256 1.00 33.09 84 ARG A CA 1
ATOM 639 C C . ARG A 1 106 ? 17.088 115.426 -22.237 1.00 34.12 84 ARG A C 1
ATOM 640 O O . ARG A 1 106 ? 16.780 116.615 -22.345 1.00 36.89 84 ARG A O 1
ATOM 648 N N . ILE A 1 107 ? 16.669 114.659 -21.243 1.00 32.33 85 ILE A N 1
ATOM 649 C CA . ILE A 1 107 ? 15.869 115.195 -20.181 1.00 32.92 85 ILE A CA 1
ATOM 650 C C . ILE A 1 107 ? 16.534 114.851 -18.846 1.00 33.24 85 ILE A C 1
ATOM 651 O O . ILE A 1 107 ? 16.804 113.695 -18.553 1.00 34.00 85 ILE A O 1
ATOM 656 N N . ILE A 1 108 ? 16.825 115.869 -18.055 1.00 32.94 86 ILE A N 1
ATOM 657 C CA . ILE A 1 108 ? 17.302 115.650 -16.711 1.00 35.10 86 ILE A CA 1
ATOM 658 C C . ILE A 1 108 ? 16.203 116.058 -15.733 1.00 34.05 86 ILE A C 1
ATOM 659 O O . ILE A 1 108 ? 15.784 117.221 -15.699 1.00 34.17 86 ILE A O 1
ATOM 664 N N . ARG A 1 109 ? 15.712 115.088 -14.972 1.00 32.28 87 ARG A N 1
ATOM 665 C CA . ARG A 1 109 ? 14.762 115.380 -13.902 1.00 31.99 87 ARG A CA 1
ATOM 666 C C . ARG A 1 109 ? 15.512 115.837 -12.660 1.00 32.30 87 ARG A C 1
ATOM 667 O O . ARG A 1 109 ? 16.532 115.255 -12.270 1.00 31.20 87 ARG A O 1
ATOM 675 N N . ILE A 1 110 ? 15.014 116.914 -12.072 1.00 34.53 88 ILE A N 1
ATOM 676 C CA . ILE A 1 110 ? 15.495 117.405 -10.788 1.00 35.36 88 ILE A CA 1
ATOM 677 C C . ILE A 1 110 ? 14.312 117.299 -9.854 1.00 35.81 88 ILE A C 1
ATOM 678 O O . ILE A 1 110 ? 13.283 117.890 -10.094 1.00 38.33 88 ILE A O 1
ATOM 683 N N . GLY A 1 111 ? 14.424 116.495 -8.812 1.00 38.50 89 GLY A N 1
ATOM 684 C CA . GLY A 1 111 ? 13.304 116.327 -7.909 1.00 37.96 89 GLY A CA 1
ATOM 685 C C . GLY A 1 111 ? 13.710 116.205 -6.464 1.00 39.87 89 GLY A C 1
ATOM 686 O O . GLY A 1 111 ? 14.811 116.584 -6.064 1.00 43.92 89 GLY A O 1
ATOM 687 N N . SER A 1 112 ? 12.805 115.685 -5.659 1.00 38.90 90 SER A N 1
ATOM 688 C CA . SER A 1 112 ? 13.184 115.314 -4.318 1.00 44.08 90 SER A CA 1
ATOM 689 C C . SER A 1 112 ? 12.605 113.937 -4.030 1.00 46.19 90 SER A C 1
ATOM 690 O O . SER A 1 112 ? 11.719 113.470 -4.745 1.00 51.15 90 SER A O 1
ATOM 693 N N . LEU A 1 113 ? 13.132 113.268 -3.015 1.00 42.39 91 LEU A N 1
ATOM 694 C CA . LEU A 1 113 ? 12.637 111.953 -2.660 1.00 39.01 91 LEU A CA 1
ATOM 695 C C . LEU A 1 113 ? 12.522 111.841 -1.154 1.00 37.83 91 LEU A C 1
ATOM 696 O O . LEU A 1 113 ? 13.072 112.668 -0.428 1.00 39.85 91 LEU A O 1
ATOM 701 N N . GLY A 1 114 ? 11.776 110.838 -0.701 1.00 35.90 92 GLY A N 1
ATOM 702 C CA . GLY A 1 114 ? 11.734 110.464 0.705 1.00 37.04 92 GLY A CA 1
ATOM 703 C C . GLY A 1 114 ? 12.835 109.440 0.896 1.00 40.00 92 GLY A C 1
ATOM 704 O O . GLY A 1 114 ? 12.840 108.409 0.216 1.00 41.35 92 GLY A O 1
ATOM 705 N N . ALA A 1 115 ? 13.783 109.725 1.794 1.00 39.29 93 ALA A N 1
ATOM 706 C CA . ALA A 1 115 ? 14.931 108.837 2.003 1.00 38.10 93 ALA A CA 1
ATOM 707 C C . ALA A 1 115 ? 14.524 107.537 2.691 1.00 38.82 93 ALA A C 1
ATOM 708 O O . ALA A 1 115 ? 13.697 107.542 3.615 1.00 42.29 93 ALA A O 1
ATOM 710 N N . THR A 1 116 ? 15.092 106.425 2.231 1.00 35.85 94 THR A N 1
ATOM 711 C CA . THR A 1 116 ? 14.762 105.111 2.791 1.00 34.63 94 THR A CA 1
ATOM 712 C C . THR A 1 116 ? 15.997 104.299 3.238 1.00 33.83 94 THR A C 1
ATOM 713 O O . THR A 1 116 ? 15.932 103.070 3.362 1.00 34.11 94 THR A O 1
ATOM 717 N N . GLN A 1 117 ? 17.114 104.986 3.476 1.00 34.29 95 GLN A N 1
ATOM 718 C CA . GLN A 1 117 ? 18.297 104.363 4.088 1.00 38.26 95 GLN A CA 1
ATOM 719 C C . GLN A 1 117 ? 18.838 105.223 5.238 1.00 41.95 95 GLN A C 1
ATOM 720 O O . GLN A 1 117 ? 18.794 106.458 5.181 1.00 41.32 95 GLN A O 1
ATOM 726 N N . GLN A 1 118 ? 19.341 104.574 6.283 1.00 44.36 96 GLN A N 1
ATOM 727 C CA . GLN A 1 118 ? 19.865 105.315 7.442 1.00 45.79 96 GLN A CA 1
ATOM 728 C C . GLN A 1 118 ? 21.079 106.143 7.058 1.00 44.73 96 GLN A C 1
ATOM 729 O O . GLN A 1 118 ? 21.231 107.259 7.520 1.00 44.41 96 GLN A O 1
ATOM 735 N N . HIS A 1 119 ? 21.921 105.615 6.178 1.00 46.34 97 HIS A N 1
ATOM 736 C CA . HIS A 1 119 ? 23.118 106.341 5.756 1.00 48.71 97 HIS A CA 1
ATOM 737 C C . HIS A 1 119 ? 22.840 107.504 4.785 1.00 49.67 97 HIS A C 1
ATOM 738 O O . HIS A 1 119 ? 23.746 108.270 4.463 1.00 52.42 97 HIS A O 1
ATOM 745 N N . VAL A 1 120 ? 21.602 107.632 4.310 1.00 46.90 98 VAL A N 1
ATOM 746 C CA . VAL A 1 120 ? 21.236 108.778 3.484 1.00 44.70 98 VAL A CA 1
ATOM 747 C C . VAL A 1 120 ? 20.896 109.968 4.379 1.00 49.81 98 VAL A C 1
ATOM 748 O O . VAL A 1 120 ? 20.064 109.864 5.283 1.00 50.77 98 VAL A O 1
ATOM 752 N N . GLU A 1 121 ? 21.544 111.098 4.108 1.00 52.94 99 GLU A N 1
ATOM 753 C CA . GLU A 1 121 ? 21.404 112.301 4.929 1.00 54.96 99 GLU A CA 1
ATOM 754 C C . GLU A 1 121 ? 20.638 113.434 4.241 1.00 53.47 99 GLU A C 1
ATOM 755 O O . GLU A 1 121 ? 20.563 113.500 3.006 1.00 52.43 99 GLU A O 1
ATOM 769 N N . ARG A 1 123 ? 21.219 116.383 3.663 1.00 49.37 101 ARG A N 1
ATOM 770 C CA . ARG A 1 123 ? 21.972 117.248 2.763 1.00 50.65 101 ARG A CA 1
ATOM 771 C C . ARG A 1 123 ? 22.496 116.548 1.505 1.00 47.12 101 ARG A C 1
ATOM 772 O O . ARG A 1 123 ? 23.188 117.170 0.697 1.00 45.40 101 ARG A O 1
ATOM 780 N N . ASP A 1 124 ? 22.208 115.255 1.357 1.00 45.14 102 ASP A N 1
ATOM 781 C CA . ASP A 1 124 ? 22.729 114.488 0.224 1.00 44.49 102 ASP A CA 1
ATOM 782 C C . ASP A 1 124 ? 21.987 114.799 -1.069 1.00 41.36 102 ASP A C 1
ATOM 783 O O . ASP A 1 124 ? 20.787 115.047 -1.072 1.00 41.19 102 ASP A O 1
ATOM 788 N N . VAL A 1 125 ? 22.713 114.809 -2.171 1.00 40.77 103 VAL A N 1
ATOM 789 C CA . VAL A 1 125 ? 22.072 114.806 -3.472 1.00 39.03 103 VAL A CA 1
ATOM 790 C C . VAL A 1 125 ? 22.140 113.373 -3.984 1.00 39.76 103 VAL A C 1
ATOM 791 O O . VAL A 1 125 ? 23.201 112.744 -3.941 1.00 42.14 103 VAL A O 1
ATOM 795 N N . ILE A 1 126 ? 21.006 112.841 -4.429 1.00 38.59 104 ILE A N 1
ATOM 796 C CA . ILE A 1 126 ? 20.948 111.468 -4.922 1.00 37.08 104 ILE A CA 1
ATOM 797 C C . ILE A 1 126 ? 21.041 111.446 -6.447 1.00 38.47 104 ILE A C 1
ATOM 798 O O . ILE A 1 126 ? 20.288 112.135 -7.140 1.00 38.03 104 ILE A O 1
ATOM 803 N N . LEU A 1 127 ? 21.967 110.651 -6.968 1.00 38.86 105 LEU A N 1
ATOM 804 C CA . LEU A 1 127 ? 22.002 110.376 -8.396 1.00 39.67 105 LEU A CA 1
ATOM 805 C C . LEU A 1 127 ? 21.389 109.005 -8.640 1.00 38.75 105 LEU A C 1
ATOM 806 O O . LEU A 1 127 ? 21.924 107.995 -8.187 1.00 39.15 105 LEU A O 1
ATOM 811 N N . ALA A 1 128 ? 20.258 108.982 -9.344 1.00 36.58 106 ALA A N 1
ATOM 812 C CA . ALA A 1 128 ? 19.504 107.751 -9.567 1.00 36.11 106 ALA A CA 1
ATOM 813 C C . ALA A 1 128 ? 20.126 106.928 -10.684 1.00 35.96 106 ALA A C 1
ATOM 814 O O . ALA A 1 128 ? 19.922 107.206 -11.871 1.00 36.60 106 ALA A O 1
ATOM 816 N N . GLN A 1 129 ? 20.893 105.915 -10.298 1.00 35.31 107 GLN A N 1
ATOM 817 C CA . GLN A 1 129 ? 21.511 105.005 -11.252 1.00 33.02 107 GLN A CA 1
ATOM 818 C C . GLN A 1 129 ? 20.452 104.250 -12.060 1.00 32.32 107 GLN A C 1
ATOM 819 O O . GLN A 1 129 ? 20.496 104.194 -13.307 1.00 33.87 107 GLN A O 1
ATOM 825 N N . ALA A 1 130 ? 19.490 103.689 -11.339 1.00 30.93 108 ALA A N 1
ATOM 826 C CA . ALA A 1 130 ? 18.383 102.933 -11.917 1.00 29.86 108 ALA A CA 1
ATOM 827 C C . ALA A 1 130 ? 17.157 103.122 -11.024 1.00 30.43 108 ALA A C 1
ATOM 828 O O . ALA A 1 130 ? 17.269 103.549 -9.857 1.00 27.51 108 ALA A O 1
ATOM 830 N N . ALA A 1 131 ? 15.989 102.800 -11.575 1.00 30.81 109 ALA A N 1
ATOM 831 C CA . ALA A 1 131 ? 14.736 102.920 -10.841 1.00 30.41 109 ALA A CA 1
ATOM 832 C C . ALA A 1 131 ? 13.825 101.734 -11.117 1.00 31.37 109 ALA A C 1
ATOM 833 O O . ALA A 1 131 ? 13.843 101.172 -12.213 1.00 33.66 109 ALA A O 1
ATOM 835 N N . GLY A 1 132 ? 13.047 101.351 -10.112 1.00 30.11 110 GLY A N 1
ATOM 836 C CA . GLY A 1 132 ? 11.947 100.403 -10.275 1.00 29.55 110 GLY A CA 1
ATOM 837 C C . GLY A 1 132 ? 10.648 101.144 -9.999 1.00 31.15 110 GLY A C 1
ATOM 838 O O . GLY A 1 132 ? 10.662 102.308 -9.565 1.00 31.90 110 GLY A O 1
ATOM 839 N N . THR A 1 133 ? 9.518 100.475 -10.222 1.00 30.79 111 THR A N 1
ATOM 840 C CA . THR A 1 133 ? 8.221 101.147 -10.140 1.00 31.02 111 THR A CA 1
ATOM 841 C C . THR A 1 133 ? 7.102 100.133 -9.938 1.00 29.91 111 THR A C 1
ATOM 842 O O . THR A 1 133 ? 7.313 98.941 -10.168 1.00 29.75 111 THR A O 1
ATOM 846 N N . ASP A 1 134 ? 5.936 100.596 -9.472 1.00 30.46 112 ASP A N 1
ATOM 847 C CA . ASP A 1 134 ? 4.696 99.808 -9.588 1.00 31.87 112 ASP A CA 1
ATOM 848 C C . ASP A 1 134 ? 3.839 100.261 -10.789 1.00 31.33 112 ASP A C 1
ATOM 849 O O . ASP A 1 134 ? 2.751 99.751 -11.000 1.00 32.94 112 ASP A O 1
ATOM 854 N N . SER A 1 135 ? 4.312 101.223 -11.564 1.00 29.56 113 SER A N 1
ATOM 855 C CA . SER A 1 135 ? 3.602 101.549 -12.798 1.00 32.91 113 SER A CA 1
ATOM 856 C C . SER A 1 135 ? 3.856 100.461 -13.844 1.00 30.81 113 SER A C 1
ATOM 857 O O . SER A 1 135 ? 5.004 100.144 -14.147 1.00 30.78 113 SER A O 1
ATOM 860 N N . PRO A 1 136 ? 2.791 99.858 -14.383 1.00 31.59 114 PRO A N 1
ATOM 861 C CA . PRO A 1 136 ? 3.096 98.873 -15.412 1.00 30.78 114 PRO A CA 1
ATOM 862 C C . PRO A 1 136 ? 3.372 99.508 -16.786 1.00 28.26 114 PRO A C 1
ATOM 863 O O . PRO A 1 136 ? 3.501 98.781 -17.766 1.00 30.22 114 PRO A O 1
ATOM 867 N N . THR A 1 137 ? 3.492 100.834 -16.845 1.00 27.16 115 THR A N 1
ATOM 868 C CA . THR A 1 137 ? 3.719 101.537 -18.112 1.00 31.82 115 THR A CA 1
ATOM 869 C C . THR A 1 137 ? 5.097 101.221 -18.712 1.00 34.02 115 THR A C 1
ATOM 870 O O . THR A 1 137 ? 5.252 101.186 -19.937 1.00 32.35 115 THR A O 1
ATOM 874 N N . ASN A 1 138 ? 6.093 100.989 -17.846 1.00 33.22 116 ASN A N 1
ATOM 875 C CA . ASN A 1 138 ? 7.424 100.628 -18.329 1.00 33.47 116 ASN A CA 1
ATOM 876 C C . ASN A 1 138 ? 7.445 99.266 -19.025 1.00 33.64 116 ASN A C 1
ATOM 877 O O . ASN A 1 138 ? 7.920 99.163 -20.165 1.00 34.21 116 ASN A O 1
ATOM 882 N N . ALA A 1 139 ? 6.907 98.239 -18.357 1.00 32.34 117 ALA A N 1
ATOM 883 C CA . ALA A 1 139 ? 6.794 96.905 -18.957 1.00 32.21 117 ALA A CA 1
ATOM 884 C C . ALA A 1 139 ? 6.065 96.969 -20.309 1.00 33.27 117 ALA A C 1
ATOM 885 O O . ALA A 1 139 ? 6.446 96.290 -21.251 1.00 35.35 117 ALA A O 1
ATOM 887 N N . LYS A 1 140 ? 5.038 97.809 -20.405 1.00 33.04 118 LYS A N 1
ATOM 888 C CA . LYS A 1 140 ? 4.305 97.945 -21.644 1.00 34.56 118 LYS A CA 1
ATOM 889 C C . LYS A 1 140 ? 5.165 98.570 -22.753 1.00 35.56 118 LYS A C 1
ATOM 890 O O . LYS A 1 140 ? 5.071 98.166 -23.914 1.00 37.47 118 LYS A O 1
ATOM 896 N N . ARG A 1 141 ? 5.995 99.551 -22.397 1.00 34.00 119 ARG A N 1
ATOM 897 C CA . ARG A 1 141 ? 6.958 100.122 -23.343 1.00 35.00 119 ARG A CA 1
ATOM 898 C C . ARG A 1 141 ? 7.957 99.089 -23.866 1.00 36.42 119 ARG A C 1
ATOM 899 O O . ARG A 1 141 ? 8.321 99.104 -25.055 1.00 37.43 119 ARG A O 1
ATOM 907 N N . SER A 1 142 ? 8.402 98.210 -22.968 1.00 33.78 120 SER A N 1
ATOM 908 C CA . SER A 1 142 ? 9.450 97.247 -23.282 1.00 31.55 120 SER A CA 1
ATOM 909 C C . SER A 1 142 ? 8.871 95.877 -23.624 1.00 32.51 120 SER A C 1
ATOM 910 O O . SER A 1 142 ? 9.346 94.853 -23.126 1.00 31.82 120 SER A O 1
ATOM 913 N N . SER A 1 143 ? 7.836 95.887 -24.478 1.00 33.48 121 SER A N 1
ATOM 914 C CA . SER A 1 143 ? 7.246 94.691 -25.104 1.00 32.37 121 SER A CA 1
ATOM 915 C C . SER A 1 143 ? 6.711 93.631 -24.143 1.00 33.05 121 SER A C 1
ATOM 916 O O . SER A 1 143 ? 6.643 92.454 -24.496 1.00 33.65 121 SER A O 1
ATOM 919 N N . GLY A 1 144 ? 6.332 94.039 -22.933 1.00 32.72 122 GLY A N 1
ATOM 920 C CA . GLY A 1 144 ? 5.790 93.102 -21.958 1.00 31.97 122 GLY A CA 1
ATOM 921 C C . GLY A 1 144 ? 6.847 92.557 -21.007 1.00 34.54 122 GLY A C 1
ATOM 922 O O . GLY A 1 144 ? 6.519 91.957 -19.986 1.00 37.14 122 GLY A O 1
ATOM 923 N N . TYR A 1 145 ? 8.121 92.756 -21.331 1.00 33.70 123 TYR A N 1
ATOM 924 C CA . TYR A 1 145 ? 9.203 92.317 -20.450 1.00 33.00 123 TYR A CA 1
ATOM 925 C C . TYR A 1 145 ? 9.568 93.400 -19.429 1.00 33.87 123 TYR A C 1
ATOM 926 O O . TYR A 1 145 ? 9.498 94.622 -19.719 1.00 33.75 123 TYR A O 1
ATOM 935 N N . HIS A 1 146 ? 9.956 92.936 -18.243 1.00 31.88 124 HIS A N 1
ATOM 936 C CA . HIS A 1 146 ? 10.425 93.802 -17.165 1.00 33.35 124 HIS A CA 1
ATOM 937 C C . HIS A 1 146 ? 11.897 94.190 -17.338 1.00 34.68 124 HIS A C 1
ATOM 938 O O . HIS A 1 146 ? 12.760 93.809 -16.538 1.00 36.59 124 HIS A O 1
ATOM 953 N N . ALA A 1 148 ? 15.258 96.531 -17.495 1.00 29.88 126 ALA A N 1
ATOM 954 C CA . ALA A 1 148 ? 15.818 97.556 -16.612 1.00 29.67 126 ALA A CA 1
ATOM 955 C C . ALA A 1 148 ? 15.528 98.955 -17.130 1.00 31.66 126 ALA A C 1
ATOM 956 O O . ALA A 1 148 ? 15.481 99.184 -18.356 1.00 29.62 126 ALA A O 1
ATOM 958 N N . THR A 1 149 ? 15.347 99.889 -16.191 1.00 31.98 127 THR A N 1
ATOM 959 C CA . THR A 1 149 ? 15.191 101.310 -16.525 1.00 31.68 127 THR A CA 1
ATOM 960 C C . THR A 1 149 ? 16.194 102.127 -15.719 1.00 32.93 127 THR A C 1
ATOM 961 O O . THR A 1 149 ? 16.067 102.267 -14.493 1.00 34.20 127 THR A O 1
ATOM 965 N N . SER A 1 150 ? 17.199 102.646 -16.419 1.00 32.45 128 SER A N 1
ATOM 966 C CA . SER A 1 150 ? 18.321 103.308 -15.784 1.00 32.37 128 SER A CA 1
ATOM 967 C C . SER A 1 150 ? 18.751 104.629 -16.468 1.00 34.22 128 SER A C 1
ATOM 968 O O . SER A 1 150 ? 18.349 104.917 -17.585 1.00 35.94 128 SER A O 1
ATOM 971 N N . ALA A 1 151 ? 19.566 105.417 -15.764 1.00 34.01 129 ALA A N 1
ATOM 972 C CA . ALA A 1 151 ? 20.137 106.667 -16.260 1.00 31.80 129 ALA A CA 1
ATOM 973 C C . ALA A 1 151 ? 21.185 106.392 -17.314 1.00 33.62 129 ALA A C 1
ATOM 974 O O . ALA A 1 151 ? 21.908 105.377 -17.226 1.00 33.88 129 ALA A O 1
ATOM 976 N N . THR A 1 152 ? 21.283 107.297 -18.293 1.00 32.39 130 THR A N 1
ATOM 977 C CA . THR A 1 152 ? 22.372 107.258 -19.273 1.00 33.33 130 THR A CA 1
ATOM 978 C C . THR A 1 152 ? 23.694 107.376 -18.527 1.00 35.05 130 THR A C 1
ATOM 979 O O . THR A 1 152 ? 23.892 108.327 -17.772 1.00 35.54 130 THR A O 1
ATOM 983 N N . PHE A 1 153 ? 24.594 106.412 -18.715 1.00 36.27 131 PHE A N 1
ATOM 984 C CA . PHE A 1 153 ? 25.804 106.377 -17.897 1.00 35.93 131 PHE A CA 1
ATOM 985 C C . PHE A 1 153 ? 26.697 107.619 -18.037 1.00 38.84 131 PHE A C 1
ATOM 986 O O . PHE A 1 153 ? 27.131 108.180 -17.020 1.00 41.13 131 PHE A O 1
ATOM 994 N N . SER A 1 154 ? 26.958 108.056 -19.271 1.00 37.24 132 SER A N 1
ATOM 995 C CA . SER A 1 154 ? 27.764 109.263 -19.507 1.00 37.32 132 SER A CA 1
ATOM 996 C C . SER A 1 154 ? 27.277 110.442 -18.654 1.00 38.02 132 SER A C 1
ATOM 997 O O . SER A 1 154 ? 28.071 111.108 -17.992 1.00 42.46 132 SER A O 1
ATOM 1000 N N . LEU A 1 155 ? 25.969 110.667 -18.638 1.00 35.60 133 LEU A N 1
ATOM 1001 C CA . LEU A 1 155 ? 25.378 111.680 -17.775 1.00 35.76 133 LEU A CA 1
ATOM 1002 C C . LEU A 1 155 ? 25.561 111.363 -16.280 1.00 37.17 133 LEU A C 1
ATOM 1003 O O . LEU A 1 155 ? 25.943 112.229 -15.494 1.00 38.61 133 LEU A O 1
ATOM 1008 N N . LEU A 1 156 ? 25.279 110.124 -15.893 1.00 36.14 134 LEU A N 1
ATOM 1009 C CA . LEU A 1 156 ? 25.465 109.695 -14.515 1.00 37.22 134 LEU A CA 1
ATOM 1010 C C . LEU A 1 156 ? 26.916 109.926 -14.067 1.00 39.40 134 LEU A C 1
ATOM 1011 O O . LEU A 1 156 ? 27.169 110.440 -12.978 1.00 40.82 134 LEU A O 1
ATOM 1016 N N . HIS A 1 157 ? 27.859 109.579 -14.932 1.00 39.36 135 HIS A N 1
ATOM 1017 C CA . HIS A 1 157 ? 29.270 109.693 -14.615 1.00 40.07 135 HIS A CA 1
ATOM 1018 C C . HIS A 1 157 ? 29.681 111.160 -14.511 1.00 42.03 135 HIS A C 1
ATOM 1019 O O . HIS A 1 157 ? 30.418 111.543 -13.591 1.00 42.92 135 HIS A O 1
ATOM 1026 N N . LYS A 1 158 ? 29.193 111.974 -15.450 1.00 41.91 136 LYS A N 1
ATOM 1027 C CA . LYS A 1 158 ? 29.488 113.400 -15.458 1.00 40.58 136 LYS A CA 1
ATOM 1028 C C . LYS A 1 158 ? 28.997 114.119 -14.186 1.00 38.04 136 LYS A C 1
ATOM 1029 O O . LYS A 1 158 ? 29.716 114.920 -13.609 1.00 38.52 136 LYS A O 1
ATOM 1035 N N . ALA A 1 159 ? 27.774 113.832 -13.764 1.00 35.76 137 ALA A N 1
ATOM 1036 C CA . ALA A 1 159 ? 27.207 114.451 -12.576 1.00 36.31 137 ALA A CA 1
ATOM 1037 C C . ALA A 1 159 ? 27.980 114.034 -11.337 1.00 37.92 137 ALA A C 1
ATOM 1038 O O . ALA A 1 159 ? 28.233 114.845 -10.447 1.00 40.21 137 ALA A O 1
ATOM 1040 N N . TYR A 1 160 ? 28.360 112.763 -11.290 1.00 38.30 138 TYR A N 1
ATOM 1041 C CA . TYR A 1 160 ? 29.166 112.242 -10.213 1.00 39.61 138 TYR A CA 1
ATOM 1042 C C . TYR A 1 160 ? 30.490 112.993 -10.120 1.00 41.42 138 TYR A C 1
ATOM 1043 O O . TYR A 1 160 ? 30.872 113.498 -9.059 1.00 42.00 138 TYR A O 1
ATOM 1052 N N . THR A 1 161 ? 31.173 113.065 -11.250 1.00 40.86 139 THR A N 1
ATOM 1053 C CA . THR A 1 161 ? 32.435 113.761 -11.344 1.00 42.55 139 THR A CA 1
ATOM 1054 C C . THR A 1 161 ? 32.315 115.212 -10.888 1.00 43.67 139 THR A C 1
ATOM 1055 O O . THR A 1 161 ? 33.099 115.670 -10.053 1.00 44.91 139 THR A O 1
ATOM 1059 N N . LYS A 1 162 ? 31.323 115.921 -11.417 1.00 42.90 140 LYS A N 1
ATOM 1060 C CA . LYS A 1 162 ? 31.113 117.317 -11.052 1.00 44.56 140 LYS A CA 1
ATOM 1061 C C . 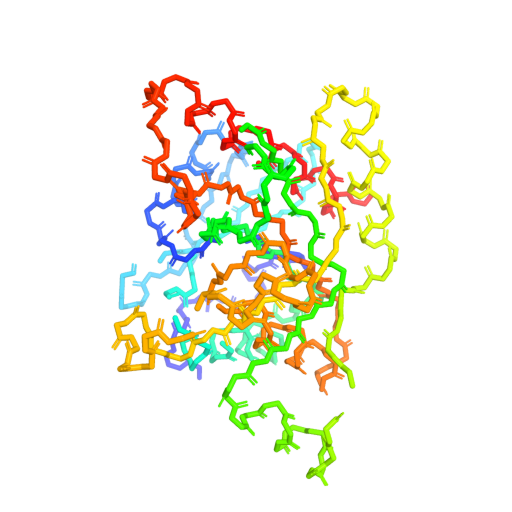LYS A 1 162 ? 30.815 117.482 -9.564 1.00 43.73 140 LYS A C 1
ATOM 1062 O O . LYS A 1 162 ? 31.335 118.394 -8.937 1.00 45.55 140 LYS A O 1
ATOM 1068 N N . ALA A 1 163 ? 29.986 116.603 -9.002 1.00 41.90 141 ALA A N 1
ATOM 1069 C CA . ALA A 1 163 ? 29.648 116.677 -7.579 1.00 43.17 141 ALA A CA 1
ATOM 1070 C C . ALA A 1 163 ? 30.925 116.597 -6.740 1.00 46.88 141 ALA A C 1
ATOM 1071 O O . ALA A 1 163 ? 31.120 117.366 -5.795 1.00 48.12 141 ALA A O 1
ATOM 1073 N N . ASN A 1 164 ? 31.806 115.679 -7.127 1.00 47.93 142 ASN A N 1
ATOM 1074 C CA . ASN A 1 164 ? 33.112 115.523 -6.495 1.00 49.90 142 ASN A CA 1
ATOM 1075 C C . ASN A 1 164 ? 34.027 116.724 -6.694 1.00 52.49 142 ASN A C 1
ATOM 1076 O O . ASN A 1 164 ? 34.591 117.225 -5.730 1.00 55.02 142 ASN A O 1
ATOM 1081 N N . GLU A 1 165 ? 34.153 117.208 -7.928 1.00 50.81 143 GLU A N 1
ATOM 1082 C CA . GLU A 1 165 ? 34.940 118.406 -8.174 1.00 51.11 143 GLU A CA 1
ATOM 1083 C C . GLU A 1 165 ? 34.414 119.576 -7.358 1.00 53.25 143 GLU A C 1
ATOM 1084 O O . GLU A 1 165 ? 35.184 120.409 -6.919 1.00 56.16 143 GLU A O 1
ATOM 1090 N N . LYS A 1 166 ? 33.102 119.637 -7.153 1.00 53.27 144 LYS A N 1
ATOM 1091 C CA . LYS A 1 166 ? 32.494 120.763 -6.448 1.00 52.70 144 LYS A CA 1
ATOM 1092 C C . LYS A 1 166 ? 32.396 120.561 -4.944 1.00 51.73 144 LYS A C 1
ATOM 1093 O O . LYS A 1 166 ? 31.936 121.444 -4.238 1.00 54.18 144 LYS A O 1
ATOM 1099 N N . GLY A 1 167 ? 32.821 119.403 -4.455 1.00 51.10 145 GLY A N 1
ATOM 1100 C CA . GLY A 1 167 ? 32.689 119.081 -3.036 1.00 51.28 145 GLY A CA 1
ATOM 1101 C C . GLY A 1 167 ? 31.254 118.893 -2.560 1.00 54.33 145 GLY A C 1
ATOM 1102 O O . GLY A 1 167 ? 30.969 119.053 -1.374 1.00 56.70 145 GLY A O 1
ATOM 1103 N N . ILE A 1 168 ? 30.349 118.559 -3.480 1.00 53.11 146 ILE A N 1
ATOM 1104 C CA . ILE A 1 168 ? 28.945 118.300 -3.152 1.00 50.95 146 ILE A CA 1
ATOM 1105 C C . ILE A 1 168 ? 28.783 116.841 -2.740 1.00 50.15 146 ILE A C 1
ATOM 1106 O O . ILE A 1 168 ? 29.207 115.926 -3.454 1.00 50.42 146 ILE A O 1
ATOM 1111 N N . SER A 1 169 ? 28.164 116.635 -1.586 1.00 48.93 147 SER A N 1
ATOM 1112 C CA . SER A 1 169 ? 27.871 115.306 -1.074 1.00 48.64 147 SER A CA 1
ATOM 1113 C C . SER A 1 169 ? 26.827 114.533 -1.933 1.00 46.50 147 SER A C 1
ATOM 1114 O O . SER A 1 169 ? 25.654 114.919 -1.985 1.00 46.44 147 SER A O 1
ATOM 1117 N N . VAL A 1 170 ? 27.255 113.463 -2.611 1.00 43.48 1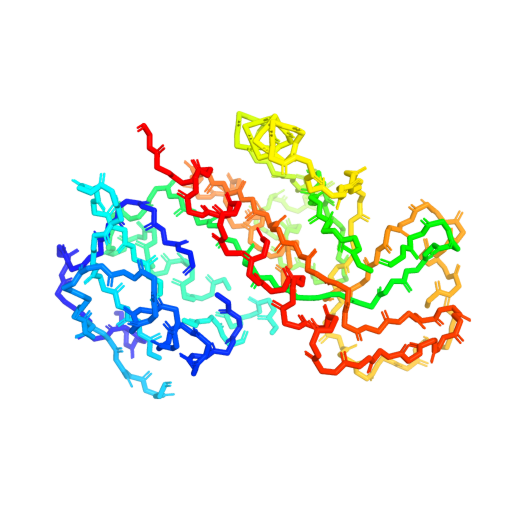48 VAL A N 1
ATOM 1118 C CA . VAL A 1 170 ? 26.326 112.646 -3.404 1.00 45.00 148 VAL A CA 1
ATOM 1119 C C . VAL A 1 170 ? 26.209 111.225 -2.897 1.00 46.62 148 VAL A C 1
ATOM 1120 O O . VAL A 1 170 ? 27.106 110.718 -2.225 1.00 48.75 148 VAL A O 1
ATOM 1124 N N . LYS A 1 171 ? 25.085 110.600 -3.231 1.00 43.29 149 LYS A N 1
ATOM 1125 C CA . LYS A 1 171 ? 24.947 109.164 -3.153 1.00 42.18 149 LYS A CA 1
ATOM 1126 C C . LYS A 1 171 ? 24.359 108.661 -4.460 1.00 43.02 149 LYS A C 1
ATOM 1127 O O . LYS A 1 171 ? 23.418 109.251 -4.994 1.00 43.41 149 LYS A O 1
ATOM 1133 N N . VAL A 1 172 ? 24.965 107.612 -5.006 1.00 41.09 150 VAL A N 1
ATOM 1134 C CA . VAL A 1 172 ? 24.497 107.028 -6.246 1.00 38.60 150 VAL A CA 1
ATOM 1135 C C . VAL A 1 172 ? 23.925 105.661 -5.940 1.00 40.28 150 VAL A C 1
ATOM 1136 O O . VAL A 1 172 ? 24.556 104.877 -5.255 1.00 44.04 150 VAL A O 1
ATOM 1140 N N . GLY A 1 173 ? 22.723 105.383 -6.433 1.00 39.29 151 GLY A N 1
ATOM 1141 C CA . GLY A 1 173 ? 22.068 104.106 -6.179 1.00 36.40 151 GLY A CA 1
ATOM 1142 C C . GLY A 1 173 ? 20.697 104.043 -6.817 1.00 36.26 151 GLY A C 1
ATOM 1143 O O . GLY A 1 173 ? 20.414 104.777 -7.788 1.00 35.75 151 GLY A O 1
ATOM 1144 N N . ASN A 1 174 ? 19.859 103.155 -6.273 1.00 34.51 152 ASN A N 1
ATOM 1145 C CA . ASN A 1 174 ? 18.519 102.889 -6.802 1.00 32.62 152 ASN A CA 1
ATOM 1146 C C . ASN A 1 174 ? 17.433 103.688 -6.098 1.00 33.49 152 ASN A C 1
ATOM 1147 O O . ASN A 1 174 ? 17.456 103.876 -4.833 1.00 30.28 152 ASN A O 1
ATOM 1152 N N . VAL A 1 175 ? 16.485 104.159 -6.919 1.00 31.17 153 VAL A N 1
ATOM 1153 C CA . VAL A 1 175 ? 15.242 104.745 -6.410 1.00 31.22 153 VAL A CA 1
ATOM 1154 C C . VAL A 1 175 ? 14.038 103.881 -6.808 1.00 32.19 153 VAL A C 1
ATOM 1155 O O . VAL A 1 175 ? 14.125 103.013 -7.707 1.00 32.22 153 VAL A O 1
ATOM 1159 N N . PHE A 1 176 ? 12.923 104.108 -6.125 1.00 31.42 154 PHE A N 1
ATOM 1160 C CA . PHE A 1 176 ? 11.659 103.518 -6.518 1.00 31.75 154 PHE A CA 1
ATOM 1161 C C . PHE A 1 176 ? 10.646 104.644 -6.745 1.00 32.84 154 PHE A C 1
ATOM 1162 O O . PHE A 1 176 ? 10.517 105.554 -5.901 1.00 36.11 154 PHE A O 1
ATOM 1170 N N . SER A 1 177 ? 9.936 104.577 -7.873 1.00 28.88 155 SER A N 1
ATOM 1171 C CA . SER A 1 177 ? 8.883 105.543 -8.184 1.00 29.29 155 SER A CA 1
ATOM 1172 C C . SER A 1 177 ? 7.536 104.861 -7.996 1.00 32.31 155 SER A C 1
ATOM 1173 O O . SER A 1 177 ? 7.211 103.881 -8.696 1.00 34.17 155 SER A O 1
ATOM 1176 N N . GLY A 1 178 ? 6.760 105.357 -7.038 1.00 31.94 156 GLY A N 1
ATOM 1177 C CA . GLY A 1 178 ? 5.465 104.768 -6.754 1.00 32.42 156 GLY A CA 1
ATOM 1178 C C . GLY A 1 178 ? 4.337 105.627 -7.282 1.00 32.80 156 GLY A C 1
ATOM 1179 O O . GLY A 1 178 ? 4.423 106.864 -7.265 1.00 32.32 156 GLY A O 1
ATOM 1180 N N . ASP A 1 179 ? 3.277 104.969 -7.749 1.00 32.24 157 ASP A N 1
ATOM 1181 C CA . ASP A 1 179 ? 2.132 105.655 -8.325 1.00 32.97 157 ASP A CA 1
ATOM 1182 C C . ASP A 1 179 ? 1.245 106.347 -7.317 1.00 32.23 157 ASP A C 1
ATOM 1183 O O . ASP A 1 179 ? 0.580 107.324 -7.648 1.00 31.64 157 ASP A O 1
ATOM 1188 N N . LEU A 1 180 ? 1.212 105.836 -6.092 1.00 33.52 158 LEU A N 1
ATOM 1189 C CA . LEU A 1 180 ? 0.384 106.448 -5.063 1.00 36.41 158 LEU A CA 1
ATOM 1190 C C . LEU A 1 180 ? 1.235 107.131 -4.031 1.00 38.14 158 LEU A C 1
ATOM 1191 O O . LEU A 1 180 ? 1.880 106.486 -3.208 1.00 39.34 158 LEU A O 1
ATOM 1196 N N . TYR A 1 181 ? 1.225 108.451 -4.070 1.00 37.55 159 TYR A N 1
ATOM 1197 C CA . TYR A 1 181 ? 1.832 109.207 -3.016 1.00 37.19 159 TYR A CA 1
ATOM 1198 C C . TYR A 1 181 ? 1.269 108.743 -1.657 1.00 37.69 159 TYR A C 1
ATOM 1199 O O . TYR A 1 181 ? 2.008 108.622 -0.687 1.00 41.97 159 TYR A O 1
ATOM 1208 N N . TYR A 1 182 ? -0.035 108.485 -1.603 1.00 35.35 160 TYR A N 1
ATOM 1209 C CA . TYR A 1 182 ? -0.701 107.972 -0.408 1.00 34.07 160 TYR A CA 1
ATOM 1210 C C . TYR A 1 182 ? -1.033 106.493 -0.600 1.00 36.17 160 TYR A C 1
ATOM 1211 O O . TYR A 1 182 ? -2.188 106.108 -0.845 1.00 38.32 160 TYR A O 1
ATOM 1220 N N . ASP A 1 183 ? -0.002 105.667 -0.501 1.00 36.58 161 ASP A N 1
ATOM 1221 C CA . ASP A 1 183 ? -0.096 104.245 -0.773 1.00 36.95 161 ASP A CA 1
ATOM 1222 C C . ASP A 1 183 ? -0.665 103.504 0.435 1.00 39.12 161 ASP A C 1
ATOM 1223 O O . ASP A 1 183 ? -0.299 103.797 1.561 1.00 37.15 161 ASP A O 1
ATOM 1228 N N . PRO A 1 184 ? -1.576 102.548 0.196 1.00 40.58 162 PRO A N 1
ATOM 1229 C CA . PRO A 1 184 ? -2.169 101.783 1.291 1.00 38.93 162 PRO A CA 1
ATOM 1230 C C . PRO A 1 184 ? -1.241 100.735 1.945 1.00 39.64 162 PRO A C 1
ATOM 1231 O O . PRO A 1 184 ? -1.561 100.226 3.034 1.00 40.94 162 PRO A O 1
ATOM 1235 N N . ASP A 1 185 ? -0.116 100.418 1.307 1.00 38.09 163 ASP A N 1
ATOM 1236 C CA . ASP A 1 185 ? 0.800 99.403 1.840 1.00 39.13 163 ASP A CA 1
ATOM 1237 C C . ASP A 1 185 ? 1.716 100.008 2.906 1.00 39.57 163 ASP A C 1
ATOM 1238 O O . ASP A 1 185 ? 2.652 100.734 2.593 1.00 37.38 163 ASP A O 1
ATOM 1243 N N . GLU A 1 186 ? 1.431 99.705 4.171 1.00 42.44 164 GLU A N 1
ATOM 1244 C CA . GLU A 1 186 ? 2.218 100.228 5.278 1.00 45.57 164 GLU A CA 1
ATOM 1245 C C . GLU A 1 186 ? 3.632 99.647 5.320 1.00 46.34 164 GLU A C 1
ATOM 1246 O O . GLU A 1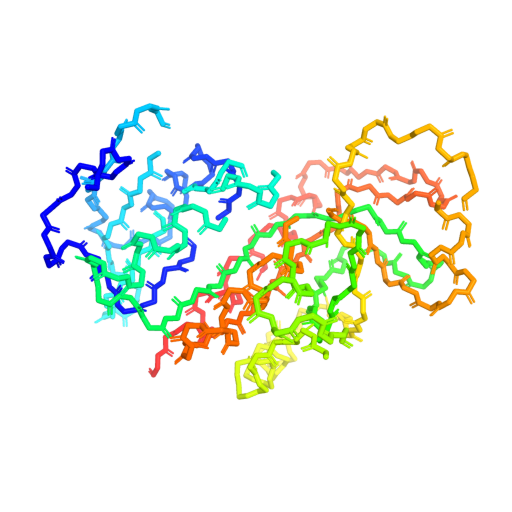 186 ? 4.521 100.205 5.962 1.00 50.24 164 GLU A O 1
ATOM 1252 N N . ASP A 1 187 ? 3.846 98.525 4.646 1.00 42.30 165 ASP A N 1
ATOM 1253 C CA . ASP A 1 187 ? 5.160 97.925 4.634 1.00 40.34 165 ASP A CA 1
ATOM 1254 C C . ASP A 1 187 ? 6.048 98.443 3.486 1.00 40.86 165 ASP A C 1
ATOM 1255 O O . ASP A 1 187 ? 7.204 98.048 3.376 1.00 41.15 165 ASP A O 1
ATOM 1268 N N . ILE A 1 189 ? 7.668 101.411 2.651 1.00 42.43 167 ILE A N 1
ATOM 1269 C CA . ILE A 1 189 ? 8.943 102.017 3.077 1.00 41.26 167 ILE A CA 1
ATOM 1270 C C . ILE A 1 189 ? 9.911 100.975 3.660 1.00 40.15 167 ILE A C 1
ATOM 1271 O O . ILE A 1 189 ? 11.058 100.912 3.232 1.00 38.67 167 ILE A O 1
ATOM 1276 N N . PRO A 1 190 ? 9.457 100.154 4.628 1.00 41.01 168 PRO A N 1
ATOM 1277 C CA . PRO A 1 190 ? 10.375 99.108 5.105 1.00 40.91 168 PRO A CA 1
ATOM 1278 C C . PRO A 1 190 ? 10.846 98.174 3.978 1.00 40.11 168 PRO A C 1
ATOM 1279 O O . PRO A 1 190 ? 12.000 97.728 3.987 1.00 41.25 168 PRO A O 1
ATOM 1283 N N . ALA A 1 191 ? 9.970 97.895 3.016 1.00 37.34 169 ALA A N 1
ATOM 1284 C CA . ALA A 1 191 ? 10.325 97.039 1.880 1.00 36.59 169 ALA A CA 1
ATOM 1285 C C . ALA A 1 191 ? 11.460 97.656 1.071 1.00 35.53 169 ALA A C 1
ATOM 1286 O O . ALA A 1 191 ? 12.381 96.955 0.668 1.00 37.11 169 ALA A O 1
ATOM 1288 N N . LEU A 1 192 ? 11.378 98.961 0.825 1.00 33.41 170 LEU A N 1
ATOM 1289 C CA . LEU A 1 192 ? 12.423 99.677 0.098 1.00 33.83 170 LEU A CA 1
ATOM 1290 C C . LEU A 1 192 ? 13.761 99.670 0.849 1.00 34.64 170 LEU A C 1
ATOM 1291 O O . LEU A 1 192 ? 14.834 99.483 0.251 1.00 34.67 170 LEU A O 1
ATOM 1296 N N . GLU A 1 193 ? 13.689 99.884 2.155 1.00 33.61 171 GLU A N 1
ATOM 1297 C CA . GLU A 1 193 ? 14.862 99.827 2.992 1.00 36.36 171 GLU A CA 1
ATOM 1298 C C . GLU A 1 193 ? 15.536 98.451 2.926 1.00 36.34 171 GLU A C 1
ATOM 1299 O O . GLU A 1 193 ? 16.752 98.370 2.721 1.00 36.12 171 GLU A O 1
ATOM 1305 N N . ARG A 1 194 ? 14.749 97.388 3.094 1.00 35.01 172 ARG A N 1
ATOM 1306 C CA . ARG A 1 194 ? 15.296 96.029 3.100 1.00 35.21 172 ARG A CA 1
ATOM 1307 C C . ARG A 1 194 ? 16.058 95.683 1.814 1.00 33.44 172 ARG A C 1
ATOM 1308 O O . ARG A 1 194 ? 16.922 94.820 1.836 1.00 32.85 172 ARG A O 1
ATOM 1316 N N . PHE A 1 195 ? 15.760 96.363 0.710 1.00 32.91 173 PHE A N 1
ATOM 1317 C CA . PHE A 1 195 ? 16.356 96.014 -0.596 1.00 31.30 173 PHE A CA 1
ATOM 1318 C C . PHE A 1 195 ? 17.421 97.014 -1.046 1.00 32.32 173 PHE A C 1
ATOM 1319 O O . PHE A 1 195 ? 17.875 96.999 -2.205 1.00 33.30 173 PHE A O 1
ATOM 1327 N N . GLY A 1 196 ? 17.820 97.900 -0.141 1.00 31.03 174 GLY A N 1
ATOM 1328 C CA . GLY A 1 196 ? 18.919 98.820 -0.437 1.00 29.72 174 GLY A CA 1
ATOM 1329 C C . GLY A 1 196 ? 18.534 100.145 -1.074 1.00 28.84 174 GLY A C 1
ATOM 1330 O O . GLY A 1 196 ? 19.387 100.988 -1.313 1.00 28.28 174 GLY A O 1
ATOM 1331 N N . VAL A 1 197 ? 17.245 100.343 -1.319 1.00 29.25 175 VAL A N 1
ATOM 1332 C CA . VAL A 1 197 ? 16.778 101.508 -2.063 1.00 30.08 175 VAL A CA 1
ATOM 1333 C C . VAL A 1 197 ? 17.090 102.807 -1.313 1.00 31.34 175 VAL A C 1
ATOM 1334 O O . VAL A 1 197 ? 16.894 102.904 -0.083 1.00 36.89 175 VAL A O 1
ATOM 1338 N N . LEU A 1 198 ? 17.585 103.793 -2.050 1.00 29.94 176 LEU A N 1
ATOM 1339 C CA . LEU A 1 198 ? 17.997 105.078 -1.482 1.00 33.13 176 LEU A CA 1
ATOM 1340 C C . LEU A 1 198 ? 16.802 105.960 -1.066 1.00 36.39 176 LEU A C 1
ATOM 1341 O O . LEU A 1 198 ? 16.803 106.581 0.012 1.00 37.08 176 LEU A O 1
ATOM 1346 N N . GLY A 1 199 ? 15.768 105.975 -1.897 1.00 34.53 177 GLY A N 1
ATOM 1347 C CA . GLY A 1 199 ? 14.560 106.680 -1.549 1.00 35.28 177 GLY A CA 1
ATOM 1348 C C . GLY A 1 199 ? 13.456 106.482 -2.554 1.00 35.71 177 GLY A C 1
ATOM 1349 O O . GLY A 1 199 ? 13.650 105.834 -3.600 1.00 36.06 177 GLY A O 1
ATOM 1350 N N . ILE A 1 200 ? 12.305 107.066 -2.229 1.00 33.58 178 ILE A N 1
ATOM 1351 C CA . ILE A 1 200 ? 11.105 106.952 -3.036 1.00 35.64 178 ILE A CA 1
ATOM 1352 C C . ILE A 1 200 ? 10.686 108.307 -3.617 1.00 37.47 178 ILE A C 1
ATOM 1353 O O . ILE A 1 200 ? 10.733 109.322 -2.920 1.00 39.15 178 ILE A O 1
ATOM 1358 N N . ASP A 1 201 ? 10.298 108.305 -4.892 1.00 36.43 179 ASP A N 1
ATOM 1359 C CA . ASP A 1 201 ? 9.689 109.469 -5.548 1.00 38.38 179 ASP A CA 1
ATOM 1360 C C . ASP A 1 201 ? 8.468 109.031 -6.363 1.00 39.33 179 ASP A C 1
ATOM 1361 O O . ASP A 1 201 ? 7.923 107.944 -6.151 1.00 38.72 179 ASP A O 1
ATOM 1374 N N . GLU A 1 203 ? 8.275 109.879 -10.157 1.00 34.64 181 GLU A N 1
ATOM 1375 C CA . GLU A 1 203 ? 8.445 109.927 -11.636 1.00 31.62 181 GLU A CA 1
ATOM 1376 C C . GLU A 1 203 ? 9.706 109.306 -12.244 1.00 32.36 181 GLU A C 1
ATOM 1377 O O . GLU A 1 203 ? 9.723 109.016 -13.451 1.00 36.72 181 GLU A O 1
ATOM 1383 N N . VAL A 1 204 ? 10.767 109.129 -11.460 1.00 31.96 182 VAL A N 1
ATOM 1384 C CA . VAL A 1 204 ? 12.060 108.765 -12.066 1.00 33.08 182 VAL A CA 1
ATOM 1385 C C . VAL A 1 204 ? 11.973 107.576 -13.037 1.00 33.23 182 VAL A C 1
ATOM 1386 O O . VAL A 1 204 ? 12.481 107.648 -14.170 1.00 35.02 182 VAL A O 1
ATOM 1390 N N . ALA A 1 205 ? 11.321 106.504 -12.595 1.00 30.09 183 ALA A N 1
ATOM 1391 C CA . ALA A 1 205 ? 11.225 105.300 -13.387 1.00 30.47 183 ALA A CA 1
ATOM 1392 C C . ALA A 1 205 ? 10.539 105.583 -14.730 1.00 33.39 183 ALA A C 1
ATOM 1393 O O . ALA A 1 205 ? 10.925 105.010 -15.747 1.00 31.29 183 ALA A O 1
ATOM 1395 N N . GLY A 1 206 ? 9.542 106.470 -14.716 1.00 33.52 184 GLY A N 1
ATOM 1396 C CA . GLY A 1 206 ? 8.812 106.823 -15.918 1.00 33.03 184 GLY A CA 1
ATOM 1397 C C . GLY A 1 206 ? 9.740 107.448 -16.945 1.00 32.62 184 GLY A C 1
ATOM 1398 O O . GLY A 1 206 ? 9.749 107.054 -18.108 1.00 32.33 184 GLY A O 1
ATOM 1399 N N . LEU A 1 207 ? 10.530 108.414 -16.495 1.00 33.18 185 LEU A N 1
ATOM 1400 C CA . LEU A 1 207 ? 11.482 109.102 -17.345 1.00 33.54 185 LEU A CA 1
ATOM 1401 C C . LEU A 1 207 ? 12.444 108.112 -17.983 1.00 32.84 185 LEU A C 1
ATOM 1402 O O . LEU A 1 207 ? 12.655 108.137 -19.209 1.00 33.05 185 LEU A O 1
ATOM 1407 N N . TYR A 1 208 ? 13.012 107.231 -17.160 1.00 30.34 186 TYR A N 1
ATOM 1408 C CA . TYR A 1 208 ? 13.976 106.264 -17.677 1.00 29.51 186 TYR A CA 1
ATOM 1409 C C . TYR A 1 208 ? 13.366 105.320 -18.716 1.00 30.24 186 TYR A C 1
ATOM 1410 O O . TYR A 1 208 ? 14.000 105.041 -19.750 1.00 28.33 186 TYR A O 1
ATOM 1419 N N . GLY A 1 209 ? 12.143 104.842 -18.444 1.00 29.88 187 GLY A N 1
ATOM 1420 C CA . GLY A 1 209 ? 11.432 103.953 -19.371 1.00 29.28 187 GLY A CA 1
ATOM 1421 C C . GLY A 1 209 ? 11.164 104.648 -20.699 1.00 30.12 187 GLY A C 1
ATOM 1422 O O . GLY A 1 209 ? 11.411 104.090 -21.785 1.00 30.38 187 GLY A O 1
ATOM 1423 N N . LEU A 1 210 ? 10.665 105.881 -20.594 1.00 30.07 188 LEU A N 1
ATOM 1424 C CA . LEU A 1 210 ? 10.439 106.725 -21.734 1.00 31.91 188 LEU A CA 1
ATOM 1425 C C . LEU A 1 210 ? 11.724 106.898 -22.536 1.00 32.73 188 LEU A C 1
ATOM 1426 O O . LEU A 1 210 ? 11.720 106.742 -23.762 1.00 30.64 188 LEU A O 1
ATOM 1431 N N . ALA A 1 211 ? 12.821 107.184 -21.830 1.00 33.31 189 ALA A N 1
ATOM 1432 C CA . ALA A 1 211 ? 14.093 107.451 -22.487 1.00 32.22 189 ALA A CA 1
ATOM 1433 C C . ALA A 1 211 ? 14.569 106.237 -23.251 1.00 34.08 189 ALA A C 1
ATOM 1434 O O . ALA A 1 211 ? 14.999 106.368 -24.402 1.00 36.54 189 ALA A O 1
ATOM 1436 N N . HIS A 1 212 ? 14.503 105.059 -22.626 1.00 31.92 190 HIS A N 1
ATOM 1437 C CA . HIS A 1 212 ? 14.913 103.842 -23.325 1.00 32.13 190 HIS A CA 1
ATOM 1438 C C . HIS A 1 212 ? 14.034 103.578 -24.549 1.00 32.79 190 HIS A C 1
ATOM 1439 O O . HIS A 1 212 ? 14.540 103.188 -25.586 1.00 33.09 190 HIS A O 1
ATOM 1446 N N . GLN A 1 213 ? 12.722 103.764 -24.410 1.00 31.61 191 GLN A N 1
ATOM 1447 C CA . GLN A 1 213 ? 11.808 103.391 -25.460 1.00 31.98 191 GLN A CA 1
ATOM 1448 C C . GLN A 1 213 ? 11.953 104.392 -26.602 1.00 33.69 191 GLN A C 1
ATOM 1449 O O . GLN A 1 213 ? 11.874 104.019 -27.766 1.00 31.12 191 GLN A O 1
ATOM 1455 N N . GLN A 1 214 ? 12.183 105.655 -26.243 1.00 35.17 192 GLN A N 1
ATOM 1456 C CA . GLN A 1 214 ? 12.273 106.725 -27.220 1.00 38.69 192 GLN A CA 1
ATOM 1457 C C . GLN A 1 214 ? 13.667 106.919 -27.806 1.00 39.82 192 GLN A C 1
ATOM 1458 O O . GLN A 1 214 ? 13.819 107.651 -28.777 1.00 38.96 192 GLN A O 1
ATOM 1464 N N . GLY A 1 215 ? 14.670 106.261 -27.229 1.00 38.77 193 GLY A N 1
ATOM 1465 C CA . GLY A 1 215 ? 16.051 106.395 -27.683 1.00 36.92 193 GLY A CA 1
ATOM 1466 C C . GLY A 1 215 ? 16.712 107.732 -27.378 1.00 38.64 193 GLY A C 1
ATOM 1467 O O . GLY A 1 215 ? 17.543 108.201 -28.148 1.00 42.21 193 GLY A O 1
ATOM 1468 N N . ILE A 1 216 ? 16.339 108.368 -26.274 1.00 37.19 194 ILE A N 1
ATOM 1469 C CA . ILE A 1 216 ? 17.015 109.601 -25.855 1.00 36.28 194 ILE A CA 1
ATOM 1470 C C . ILE A 1 216 ? 17.821 109.354 -24.582 1.00 36.16 194 ILE A C 1
ATOM 1471 O O . ILE A 1 216 ? 17.796 108.254 -24.025 1.00 35.17 194 ILE A O 1
ATOM 1476 N N . GLU A 1 217 ? 18.535 110.382 -24.136 1.00 35.21 195 GLU A N 1
ATOM 1477 C CA . GLU A 1 217 ? 19.296 110.324 -22.902 1.00 34.10 195 GLU A CA 1
ATOM 1478 C C . GLU A 1 217 ? 18.493 110.882 -21.729 1.00 33.69 195 GLU A C 1
ATOM 1479 O O . GLU A 1 217 ? 17.652 111.765 -21.916 1.00 33.42 195 GLU A O 1
ATOM 1485 N N . SER A 1 218 ? 18.761 110.389 -20.522 1.00 31.64 196 SER A N 1
ATOM 1486 C CA . SER A 1 218 ? 18.109 110.930 -19.318 1.00 31.17 196 SER A CA 1
ATOM 1487 C C . SER A 1 218 ? 18.905 110.679 -18.038 1.00 29.71 196 SER A C 1
ATOM 1488 O O . SER A 1 218 ? 19.805 109.834 -18.016 1.00 28.92 196 SER A O 1
ATOM 1491 N N . LEU A 1 219 ? 18.554 111.419 -16.984 1.00 28.69 197 LEU A N 1
ATOM 1492 C CA . LEU A 1 219 ? 19.119 111.263 -15.638 1.00 28.87 197 LEU A CA 1
ATOM 1493 C C . LEU A 1 219 ? 18.218 111.980 -14.666 1.00 30.88 197 LEU A C 1
ATOM 1494 O O . LEU A 1 219 ? 17.682 113.055 -14.967 1.00 32.99 197 LEU A O 1
ATOM 1499 N N . ALA A 1 220 ? 18.043 111.391 -13.494 1.00 32.91 198 ALA A N 1
ATOM 1500 C CA . ALA A 1 220 ? 17.390 112.103 -12.405 1.00 34.62 198 ALA A CA 1
ATOM 1501 C C . ALA A 1 220 ? 18.383 112.409 -11.296 1.00 36.29 198 ALA A C 1
ATOM 1502 O O . ALA A 1 220 ? 19.116 111.538 -10.838 1.00 36.94 198 ALA A O 1
ATOM 1504 N N . ILE A 1 221 ? 18.400 113.676 -10.900 1.00 38.07 199 ILE A N 1
ATOM 1505 C CA . ILE A 1 221 ? 19.160 114.166 -9.767 1.00 37.59 199 ILE A CA 1
ATOM 1506 C C . ILE A 1 221 ? 18.112 114.576 -8.743 1.00 39.71 199 ILE A C 1
ATOM 1507 O O . ILE A 1 221 ? 17.149 115.258 -9.099 1.00 39.63 199 ILE A O 1
ATOM 1512 N N . LEU A 1 222 ? 18.285 114.173 -7.481 1.00 40.51 200 LEU A N 1
ATOM 1513 C CA . LEU A 1 222 ? 17.255 114.407 -6.467 1.00 38.43 200 LEU A CA 1
ATOM 1514 C C . LEU A 1 222 ? 17.793 114.847 -5.125 1.00 40.02 200 LEU A C 1
ATOM 1515 O O . LEU A 1 222 ? 18.801 114.322 -4.652 1.00 42.76 200 LEU A O 1
ATOM 1520 N N . THR A 1 223 ? 17.107 115.793 -4.489 1.00 39.30 201 THR A N 1
ATOM 1521 C CA . THR A 1 223 ? 17.422 116.105 -3.091 1.00 41.04 201 THR A CA 1
ATOM 1522 C C . THR A 1 223 ? 16.509 115.301 -2.170 1.00 37.74 201 THR A C 1
ATOM 1523 O O . THR A 1 223 ? 15.583 114.644 -2.625 1.00 36.34 201 THR A O 1
ATOM 1527 N N . VAL A 1 224 ? 16.779 115.359 -0.877 1.00 38.97 202 VAL A N 1
ATOM 1528 C CA . VAL A 1 224 ? 16.017 114.604 0.105 1.00 40.23 202 VAL A CA 1
ATOM 1529 C C . VAL A 1 224 ? 15.012 115.556 0.724 1.00 42.66 202 VAL A C 1
ATOM 1530 O O . VAL A 1 224 ? 15.394 116.471 1.430 1.00 43.51 202 VAL A O 1
ATOM 1534 N N . SER A 1 225 ? 13.729 115.377 0.438 1.00 44.77 203 SER A N 1
ATOM 1535 C CA . SER A 1 225 ? 12.741 116.262 1.051 1.00 48.65 203 SER A CA 1
ATOM 1536 C C . SER A 1 225 ? 12.324 115.774 2.439 1.00 50.51 203 SER A C 1
ATOM 1537 O O . SER A 1 225 ? 12.121 116.574 3.333 1.00 55.69 203 SER A O 1
ATOM 1540 N N . ASP A 1 226 ? 12.210 114.465 2.618 1.00 50.58 204 ASP A N 1
ATOM 1541 C CA . ASP A 1 226 ? 11.974 113.888 3.944 1.00 54.96 204 ASP A CA 1
ATOM 1542 C C . ASP A 1 226 ? 12.791 112.637 4.131 1.00 50.70 204 ASP A C 1
ATOM 1543 O O . ASP A 1 226 ? 13.152 111.971 3.155 1.00 48.46 204 ASP A O 1
ATOM 1548 N N . HIS A 1 227 ? 13.065 112.312 5.388 1.00 48.03 205 HIS A N 1
ATOM 1549 C CA . HIS A 1 227 ? 13.648 111.035 5.714 1.00 48.05 205 HIS A CA 1
ATOM 1550 C C . HIS A 1 227 ? 12.575 110.145 6.281 1.00 48.31 205 HIS A C 1
ATOM 1551 O O . HIS A 1 227 ? 12.143 110.343 7.423 1.00 52.95 205 HIS A O 1
ATOM 1558 N N . CYS A 1 228 ? 12.166 109.157 5.490 1.00 43.62 206 CYS A N 1
ATOM 1559 C CA . CYS A 1 228 ? 11.079 108.240 5.850 1.00 44.06 206 CYS A CA 1
ATOM 1560 C C . CYS A 1 228 ? 11.415 107.300 6.988 1.00 47.49 206 CYS A C 1
ATOM 1561 O O . CYS A 1 228 ? 10.518 106.676 7.531 1.00 50.54 206 CYS A O 1
ATOM 1564 N N . LEU A 1 229 ? 12.695 107.176 7.331 1.00 48.46 207 LEU A N 1
ATOM 1565 C CA . LEU A 1 229 ? 13.102 106.323 8.446 1.00 51.69 207 LEU A CA 1
ATOM 1566 C C . LEU A 1 229 ? 13.219 107.103 9.752 1.00 56.38 207 LEU A C 1
ATOM 1567 O O . LEU A 1 229 ? 12.765 106.640 10.784 1.00 59.21 207 LEU A O 1
ATOM 1572 N N . THR A 1 230 ? 13.796 108.298 9.694 1.00 58.47 208 THR A N 1
ATOM 1573 C CA . THR A 1 230 ? 14.083 109.081 10.900 1.00 58.63 208 THR A CA 1
ATOM 1574 C C . THR A 1 230 ? 13.127 110.256 11.134 1.00 63.54 208 THR A C 1
ATOM 1575 O O . THR A 1 230 ? 13.032 110.759 12.247 1.00 67.98 208 THR A O 1
ATOM 1579 N N . GLY A 1 231 ? 12.438 110.702 10.088 1.00 67.05 209 GLY A N 1
ATOM 1580 C CA . GLY A 1 231 ? 11.586 111.891 10.167 1.00 67.17 209 GLY A CA 1
ATOM 1581 C C . GLY A 1 231 ? 12.327 113.183 10.491 1.00 73.04 209 GLY A C 1
ATOM 1582 O O . GLY A 1 231 ? 11.695 114.175 10.845 1.00 80.75 209 GLY A O 1
ATOM 1583 N N . GLU A 1 232 ? 13.657 113.180 10.364 1.00 73.30 210 GLU A N 1
ATOM 1584 C CA . GLU A 1 232 ? 14.504 114.328 10.726 1.00 75.14 210 GLU A CA 1
ATOM 1585 C C . GLU A 1 232 ? 14.152 115.621 9.983 1.00 84.74 210 GLU A C 1
ATOM 1586 O O . GLU A 1 232 ? 13.822 115.602 8.792 1.00 87.04 210 GLU A O 1
ATOM 1592 N N . GLU A 1 233 ? 14.255 116.739 10.703 1.00 91.78 211 GLU A N 1
ATOM 1593 C CA . GLU A 1 233 ? 13.863 118.067 10.218 1.00 96.61 211 GLU A CA 1
ATOM 1594 C C . GLU A 1 233 ? 15.085 118.917 9.772 1.00 96.31 211 GLU A C 1
ATOM 1595 O O . GLU A 1 233 ? 16.222 118.633 10.160 1.00 87.88 211 GLU A O 1
ATOM 1601 N N . THR A 1 234 ? 14.841 119.929 8.933 1.00 103.32 212 THR A N 1
ATOM 1602 C CA . THR A 1 234 ? 15.894 120.831 8.421 1.00 99.94 212 THR A CA 1
ATOM 1603 C C . THR A 1 234 ? 15.523 122.311 8.505 1.00 96.76 212 THR A C 1
ATOM 1604 O O . THR A 1 234 ? 14.343 122.661 8.444 1.00 98.65 212 THR A O 1
ATOM 1608 N N . THR A 1 235 ? 16.525 123.182 8.631 1.00 93.57 213 THR A N 1
ATOM 1609 C CA . THR A 1 235 ? 16.287 124.622 8.452 1.00 93.47 213 THR A CA 1
ATOM 1610 C C . THR A 1 235 ? 16.062 124.903 6.960 1.00 93.30 213 THR A C 1
ATOM 1611 O O . THR A 1 235 ? 16.467 124.108 6.100 1.00 89.48 213 THR A O 1
ATOM 1615 N N . ALA A 1 236 ? 15.409 126.027 6.666 1.00 93.68 214 ALA A N 1
ATOM 1616 C CA . ALA A 1 236 ? 15.104 126.424 5.293 1.00 91.37 214 ALA A CA 1
ATOM 1617 C C . ALA A 1 236 ? 16.374 126.686 4.486 1.00 90.67 214 ALA A C 1
ATOM 1618 O O . ALA A 1 236 ? 16.392 126.500 3.264 1.00 86.72 214 ALA A O 1
ATOM 1620 N N . GLN A 1 237 ? 17.432 127.109 5.175 1.00 89.74 215 GLN A N 1
ATOM 1621 C CA . GLN A 1 237 ? 18.713 127.362 4.524 1.00 90.55 215 GLN A CA 1
ATOM 1622 C C . GLN A 1 237 ? 19.472 126.080 4.191 1.00 88.38 215 GLN A C 1
ATOM 1623 O O . GLN A 1 237 ? 20.229 126.044 3.220 1.00 91.16 215 GLN A O 1
ATOM 1629 N N . GLU A 1 238 ? 19.263 125.032 4.984 1.00 82.53 216 GLU A N 1
ATOM 1630 C CA . GLU A 1 238 ? 19.768 123.702 4.633 1.00 80.52 216 GLU A CA 1
ATOM 1631 C C . GLU A 1 238 ? 19.037 123.149 3.403 1.00 72.84 216 GLU A C 1
ATOM 1632 O O . GLU A 1 238 ? 19.660 122.606 2.487 1.00 70.36 216 GLU A O 1
ATOM 1638 N N . ARG A 1 239 ? 17.716 123.304 3.396 1.00 68.86 217 ARG A N 1
ATOM 1639 C CA . ARG A 1 239 ? 16.865 122.916 2.280 1.00 68.24 217 ARG A CA 1
ATOM 1640 C C . ARG A 1 239 ? 17.300 123.630 0.993 1.00 67.37 217 ARG A C 1
ATOM 1641 O O . ARG A 1 239 ? 17.373 123.020 -0.071 1.00 67.69 217 ARG A O 1
ATOM 1649 N N . GLN A 1 240 ? 17.624 124.915 1.114 1.00 69.28 218 GLN A N 1
ATOM 1650 C CA . GLN A 1 240 ? 18.015 12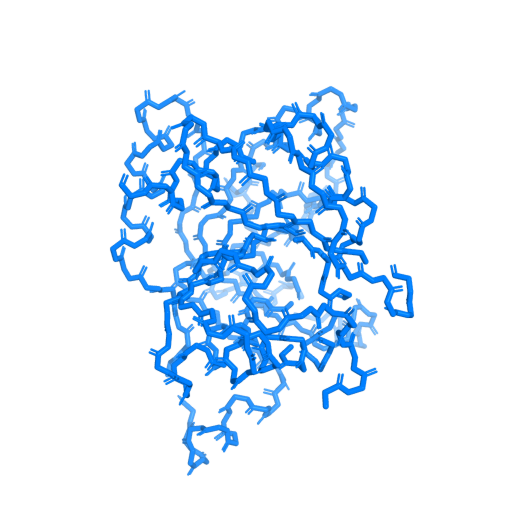5.745 -0.023 1.00 71.86 218 GLN A CA 1
ATOM 1651 C C . GLN A 1 240 ? 19.411 125.430 -0.589 1.00 67.98 218 GLN A C 1
ATOM 1652 O O . GLN A 1 240 ? 19.641 125.560 -1.797 1.00 69.01 218 GLN A O 1
ATOM 1658 N N . LEU A 1 241 ? 20.337 125.033 0.282 1.00 63.78 219 LEU A N 1
ATOM 1659 C CA . LEU A 1 241 ? 21.674 124.627 -0.145 1.00 61.78 219 LEU A CA 1
ATOM 1660 C C . LEU A 1 241 ? 21.631 123.344 -0.977 1.00 59.44 219 LEU A C 1
ATOM 1661 O O . LEU A 1 241 ? 22.401 123.188 -1.927 1.00 58.00 219 LEU A O 1
ATOM 1666 N N . SER A 1 242 ? 20.738 122.427 -0.600 1.00 58.98 220 SER A N 1
ATOM 1667 C CA . SER A 1 242 ? 20.504 121.198 -1.360 1.00 56.96 220 SER A CA 1
ATOM 1668 C C . SER A 1 242 ? 20.040 121.559 -2.749 1.00 51.36 220 SER A C 1
ATOM 1669 O O . SER A 1 242 ? 20.587 121.081 -3.747 1.00 48.65 220 SER A O 1
ATOM 1672 N N . PHE A 1 243 ? 19.027 122.420 -2.787 1.00 50.29 221 PHE A N 1
ATOM 1673 C CA . PHE A 1 243 ? 18.406 122.808 -4.023 1.00 52.33 221 PHE A CA 1
ATOM 1674 C C . PHE A 1 243 ? 19.445 123.392 -4.962 1.00 52.58 221 PHE A C 1
ATOM 1675 O O . PHE A 1 243 ? 19.643 122.877 -6.064 1.00 51.88 221 PHE A O 1
ATOM 1683 N N . ASN A 1 244 ? 20.121 124.445 -4.512 1.00 54.76 222 ASN A N 1
ATOM 1684 C CA . ASN A 1 244 ? 21.172 125.064 -5.306 1.00 54.69 222 ASN A CA 1
ATOM 1685 C C . ASN A 1 244 ? 22.169 124.035 -5.838 1.00 50.61 222 ASN A C 1
ATOM 1686 O O . ASN A 1 244 ? 22.456 124.013 -7.034 1.00 50.94 222 ASN A O 1
ATOM 1691 N N . ASN A 1 245 ? 22.674 123.173 -4.962 1.00 47.30 223 ASN A N 1
ATOM 1692 C CA . ASN A 1 245 ? 23.577 122.117 -5.397 1.00 47.96 223 ASN A CA 1
ATOM 1693 C C . ASN A 1 245 ? 23.014 121.285 -6.550 1.00 47.48 223 ASN A C 1
ATOM 1694 O O . ASN A 1 245 ? 23.720 121.006 -7.532 1.00 46.55 223 ASN A O 1
ATOM 1707 N N . ILE A 1 247 ? 20.682 122.092 -8.701 1.00 43.94 225 ILE A N 1
ATOM 1708 C CA . ILE A 1 247 ? 20.519 122.895 -9.925 1.00 47.82 225 ILE A CA 1
ATOM 1709 C C . ILE A 1 247 ? 21.848 123.082 -10.634 1.00 49.63 225 ILE A C 1
ATOM 1710 O O . ILE A 1 247 ? 21.948 122.914 -11.858 1.00 50.60 225 ILE A O 1
ATOM 1715 N N . GLU A 1 248 ? 22.870 123.421 -9.855 1.00 49.06 226 GLU A N 1
ATOM 1716 C CA . GLU A 1 248 ? 24.192 123.621 -10.407 1.00 50.61 226 GLU A CA 1
ATOM 1717 C C . GLU A 1 248 ? 24.644 122.348 -11.079 1.00 47.57 226 GLU A C 1
ATOM 1718 O O . GLU A 1 248 ? 25.128 122.365 -12.216 1.00 47.35 226 GLU A O 1
ATOM 1724 N N . LEU A 1 249 ? 24.442 121.240 -10.381 1.00 44.50 227 LEU A N 1
ATOM 1725 C CA . LEU A 1 249 ? 24.823 119.944 -10.895 1.00 45.25 227 LEU A CA 1
ATOM 1726 C C . LEU A 1 249 ? 24.079 119.613 -12.194 1.00 44.44 227 LEU A C 1
ATOM 1727 O O . LEU A 1 249 ? 24.692 119.153 -13.160 1.00 44.91 227 LEU A O 1
ATOM 1732 N N . ALA A 1 250 ? 22.770 119.869 -12.218 1.00 41.11 228 ALA A N 1
ATOM 1733 C CA . ALA A 1 250 ? 21.950 119.585 -13.388 1.00 40.20 228 ALA A CA 1
ATOM 1734 C C . ALA A 1 250 ? 22.388 120.423 -14.579 1.00 43.23 228 ALA A C 1
ATOM 1735 O O . ALA A 1 250 ? 22.447 119.933 -15.707 1.00 44.51 228 ALA A O 1
ATOM 1737 N N . LEU A 1 251 ? 22.712 121.684 -14.318 1.00 44.64 229 LEU A N 1
ATOM 1738 C CA . LEU A 1 251 ? 23.144 122.603 -15.369 1.00 44.87 229 LEU A CA 1
ATOM 1739 C C . LEU A 1 251 ? 24.495 122.215 -15.971 1.00 47.44 229 LEU A C 1
ATOM 1740 O O . LEU A 1 251 ? 24.665 122.232 -17.200 1.00 47.45 229 LEU A O 1
ATOM 1745 N N . GLU A 1 252 ? 25.441 121.861 -15.100 1.00 47.49 230 GLU A N 1
ATOM 1746 C CA . GLU A 1 252 ? 26.778 121.483 -15.522 1.00 50.43 230 GLU A CA 1
ATOM 1747 C C . GLU A 1 252 ? 26.785 120.141 -16.237 1.00 51.32 230 GLU A C 1
ATOM 1748 O O . GLU A 1 252 ? 27.510 119.947 -17.212 1.00 53.60 230 GLU A O 1
ATOM 1754 N N . THR A 1 253 ? 25.956 119.223 -15.760 1.00 48.28 231 THR A N 1
ATOM 1755 C CA . THR A 1 253 ? 25.788 117.944 -16.418 1.00 44.89 231 THR A CA 1
ATOM 1756 C C . THR A 1 253 ? 25.215 118.126 -17.823 1.00 45.77 231 THR A C 1
ATOM 1757 O O . THR A 1 253 ? 25.690 117.502 -18.778 1.00 46.75 231 THR A O 1
ATOM 1761 N N . ALA A 1 254 ? 24.206 118.991 -17.941 1.00 45.29 232 ALA A N 1
ATOM 1762 C CA . ALA A 1 254 ? 23.501 119.207 -19.205 1.00 45.55 232 ALA A CA 1
ATOM 1763 C C . ALA A 1 254 ? 24.399 119.836 -20.252 1.00 49.19 232 ALA A C 1
ATOM 1764 O O . ALA A 1 254 ? 24.318 119.491 -21.426 1.00 50.83 232 ALA A O 1
ATOM 1766 N N . LEU A 1 255 ? 25.266 120.744 -19.816 1.00 53.34 233 LEU A N 1
ATOM 1767 C CA . LEU A 1 255 ? 25.978 121.589 -20.756 1.00 63.82 233 LEU A CA 1
ATOM 1768 C C . LEU A 1 255 ? 27.283 120.999 -21.253 1.00 74.15 233 LEU A C 1
ATOM 1769 O O . LEU A 1 255 ? 28.252 120.827 -20.505 1.00 69.82 233 LEU A O 1
ATOM 1774 N N . ASN A 1 256 ? 27.247 120.717 -22.556 1.00 85.18 234 ASN A N 1
ATOM 1775 C CA . ASN A 1 256 ? 28.217 119.903 -23.277 1.00 84.32 234 ASN A CA 1
ATOM 1776 C C . ASN A 1 256 ? 29.555 120.587 -23.495 1.00 81.93 234 ASN A C 1
ATOM 1777 O O . ASN A 1 256 ? 29.729 121.775 -23.242 1.00 82.77 234 ASN A O 1
#

Nearest PDB structures (foldseek):
  4lkr-assembly1_A  TM=1.003E+00  e=2.994E-46  Shewanella oneidensis MR-1
  8d38-assembly1_C-2  TM=9.607E-01  e=1.923E-28  Geobacillus stearothermophilus
  4d9h-assembly1_B  TM=9.529E-01  e=2.963E-28  Bacillus subtilis
  2oxf-assembly1_F  TM=8.198E-01  e=7.879E-17  Salmonella enterica subsp. enterica serovar Typhimurium str. LT2
  3dps-assembly1_F  TM=8.268E-01  e=1.554E-16  Salmonella enterica subsp. enterica serovar Typhimurium

Secondary structure (DSSP, 8-state):
-TT--S-TT-S-SEE----HHHHHHHHHHT-EEEEEEE-TT--EEEEEETTEEEE---------HHHHHHHHHS---EEEEEEEEEE-STT---PEEEEEEEEES-THHHHHTTT---EE--HHHHHHHHHHHHHTT--EEEEEEEE-S-TT-S----HHHHHTT--EE--HHHHHHHHHHHT-EEEEEEEEEEETTT-----HHHHHHHHH--HHHHHHH--

InterPro domains:
  IPR000845 Nucleoside phosphorylase domain [PF01048] (16-223)
  IPR004402 Purine nucleoside phosphorylase DeoD-type [MF_01627] (1-234)
  IPR004402 Purine nucleoside phosphorylase DeoD-type [TIGR00107] (4-232)
  IPR004402 Purine nucleoside phosphorylase DeoD-type [cd09006] (4-231)
  IPR035994 Nucleoside phosphorylase superfamily [G3DSA:3.40.50.1580] (2-234)
  IPR035994 Nucleoside phosphorylase superfamily [SSF53167] (2-233)

Organism: Shewanella oneidensis (strain ATCC 700550 / JCM 31522 / CIP 106686 / LMG 19005 / NCIMB 14063 / MR-1) (NCBI:txid211586)

B-factor: mean 43.72, std 14.56, range [26.75, 123.29]